Protein AF-A0A5U0QTQ6-F1 (afdb_monomer_lite)

Foldseek 3Di:
DDDDDPQDDDPDDPPDDDPDDPPPDALQNQLVVLLVVLLVLLCCCVVVVVVVCCVVCVLSSLLSNLSSLLSLLLVLLVLLVVLVFPDDVVLNPDSFLVSSLVSSVVRDDPDPLVVVLCVQLVVVSVVSNVLCRPSCLSPDQADPVRDGSHDPDDDDDSVVVSVSSVSNSVSSVSSSVVSVQSSVCVVLVCDDPQDGNVLLLVLLQQADQPVQDDPPPPSRVVSLVVSCVVRVDDPVRVVVSVVSLCVHPVSVVSD

pLDDT: mean 88.66, std 9.56, range [49.09, 98.25]

Secondary structure (DSSP, 8-state):
-PPPPTTSPPSSTT------STTS--HHHHHHHHHHHHHHHHHHHHHTT-TTTHHHHHHHHHHHHHHHHHHHHHHHHHHHHHTT----HHHHS-S-HHHHHHHHHHHS---HHHHHHHHHHHHHHHHHHHH-TTS-TTT-SB-TTS-BSSSS-----HHHHHHHHHHHHHHHHHHHHHHHHHHHHHHTT---SS--HHHHHHHHHHSPPGGG-STT-HHHHHHHHHHHHHTT--HHHHHHHHHHHHHSTTGGGT-

Structure (mmCIF, N/CA/C/O backbone):
data_AF-A0A5U0QTQ6-F1
#
_entry.id   AF-A0A5U0QTQ6-F1
#
loop_
_atom_site.group_PDB
_atom_site.id
_atom_site.type_symbol
_atom_site.label_atom_id
_atom_site.label_alt_id
_atom_site.label_comp_id
_atom_site.label_asym_id
_atom_site.label_entity_id
_atom_site.label_seq_id
_atom_site.pdbx_PDB_ins_code
_atom_site.Cartn_x
_atom_site.Cartn_y
_atom_site.Cartn_z
_atom_site.occupancy
_atom_site.B_iso_or_equiv
_atom_site.auth_seq_id
_atom_site.auth_comp_id
_atom_site.auth_asym_id
_atom_site.auth_atom_id
_atom_site.pdbx_PDB_model_num
ATOM 1 N N . MET A 1 1 ? 24.224 -30.845 -24.595 1.00 49.09 1 MET A N 1
ATOM 2 C CA . MET A 1 1 ? 24.368 -29.965 -23.419 1.00 49.09 1 MET A CA 1
ATOM 3 C C . MET A 1 1 ? 23.262 -30.346 -22.457 1.00 49.09 1 MET A C 1
ATOM 5 O O . MET A 1 1 ? 22.117 -30.352 -22.890 1.00 49.09 1 MET A O 1
ATOM 9 N N . ASN A 1 2 ? 23.586 -30.743 -21.225 1.00 60.84 2 ASN A N 1
ATOM 10 C CA . ASN A 1 2 ? 22.576 -30.816 -20.169 1.00 60.84 2 ASN A CA 1
ATOM 11 C C . ASN A 1 2 ? 22.334 -29.382 -19.705 1.00 60.84 2 ASN A C 1
ATOM 13 O O . ASN A 1 2 ? 23.272 -28.725 -19.261 1.00 60.84 2 ASN A O 1
ATOM 17 N N . PHE A 1 3 ? 21.117 -28.883 -19.885 1.00 67.31 3 PHE A N 1
ATOM 18 C CA . PHE A 1 3 ? 20.703 -27.626 -19.280 1.00 67.31 3 PHE A CA 1
ATOM 19 C C . PHE A 1 3 ? 20.305 -27.925 -17.836 1.00 67.31 3 PHE A C 1
ATOM 21 O O . PHE A 1 3 ? 19.444 -28.776 -17.610 1.00 67.31 3 PHE A O 1
ATOM 28 N N . ASN A 1 4 ? 20.927 -27.246 -16.873 1.00 79.81 4 ASN A N 1
ATOM 29 C CA . ASN A 1 4 ? 20.397 -27.220 -15.515 1.00 79.81 4 ASN A CA 1
ATOM 30 C C . ASN A 1 4 ? 19.043 -26.503 -15.563 1.00 79.81 4 ASN A C 1
ATOM 32 O O . ASN A 1 4 ? 18.913 -25.443 -16.181 1.00 79.81 4 ASN A O 1
ATOM 36 N N . SER A 1 5 ? 18.021 -27.110 -14.965 1.00 85.88 5 SER A N 1
ATOM 37 C CA . SER A 1 5 ? 16.713 -26.473 -14.839 1.00 85.88 5 SER A CA 1
ATOM 38 C C . SER A 1 5 ? 16.799 -25.353 -13.807 1.00 85.88 5 SER A C 1
ATOM 40 O O . SER A 1 5 ? 17.296 -25.578 -12.710 1.00 85.88 5 SER A O 1
ATOM 42 N N . ILE A 1 6 ? 16.235 -24.183 -14.114 1.00 86.75 6 ILE A N 1
ATOM 43 C CA . ILE A 1 6 ? 16.108 -23.073 -13.152 1.00 86.75 6 ILE A CA 1
ATOM 44 C C . ILE A 1 6 ? 15.158 -23.389 -11.978 1.00 86.75 6 ILE A C 1
ATOM 46 O O . ILE A 1 6 ? 15.085 -22.621 -11.030 1.00 86.75 6 ILE A O 1
ATOM 50 N N . PHE A 1 7 ? 14.416 -24.503 -12.049 1.00 86.38 7 PHE A N 1
ATOM 51 C CA . PHE A 1 7 ? 13.541 -25.002 -10.978 1.00 86.38 7 PHE A CA 1
ATOM 52 C C . PHE A 1 7 ? 14.175 -26.131 -10.158 1.00 86.38 7 PHE A C 1
ATOM 54 O O . PHE A 1 7 ? 13.521 -26.710 -9.292 1.00 86.38 7 PHE A O 1
ATOM 61 N N . SER A 1 8 ? 15.419 -26.501 -10.458 1.00 85.31 8 SER A N 1
ATOM 62 C CA . SER A 1 8 ? 16.163 -27.453 -9.644 1.00 85.31 8 SER A CA 1
ATOM 63 C C . SER A 1 8 ? 16.912 -26.681 -8.561 1.00 85.31 8 SER A C 1
ATOM 65 O O . SER A 1 8 ? 17.667 -25.776 -8.917 1.00 85.31 8 SER A O 1
ATOM 67 N N . PRO A 1 9 ? 16.725 -27.007 -7.268 1.00 78.88 9 PRO A N 1
ATOM 68 C CA . PRO A 1 9 ? 17.528 -26.389 -6.227 1.00 78.88 9 PRO A CA 1
ATOM 69 C C . PRO A 1 9 ? 18.991 -26.778 -6.443 1.00 78.88 9 PRO A C 1
ATOM 71 O O . PRO A 1 9 ? 19.292 -27.949 -6.684 1.00 78.88 9 PRO A O 1
ATOM 74 N N . GLU A 1 10 ? 19.892 -25.804 -6.369 1.00 78.06 10 GLU A N 1
ATOM 75 C CA . GLU A 1 10 ? 21.319 -26.098 -6.253 1.00 78.06 10 GLU A CA 1
ATOM 76 C C . GLU A 1 10 ? 21.688 -26.214 -4.772 1.00 78.06 10 GLU A C 1
ATOM 78 O O . GLU A 1 10 ? 21.103 -25.536 -3.925 1.00 78.06 10 GLU A O 1
ATOM 83 N N . ASP A 1 11 ? 22.692 -27.035 -4.456 1.00 72.00 11 ASP A N 1
ATOM 84 C CA . ASP A 1 11 ? 23.223 -27.212 -3.094 1.00 72.00 11 ASP A CA 1
ATOM 85 C C . ASP A 1 11 ? 23.911 -25.936 -2.537 1.00 72.00 11 ASP A C 1
ATOM 87 O O . ASP A 1 11 ? 24.590 -25.992 -1.513 1.00 72.00 11 ASP A O 1
ATOM 91 N N . SER A 1 12 ? 23.783 -24.783 -3.207 1.00 65.25 12 SER A N 1
ATOM 92 C CA . SER A 1 12 ? 24.497 -23.550 -2.872 1.00 65.25 12 SER A CA 1
ATOM 93 C C . SER A 1 12 ? 23.790 -22.715 -1.797 1.00 65.25 12 SER A C 1
ATOM 95 O O . SER A 1 12 ? 22.600 -22.418 -1.903 1.00 65.25 12 SER A O 1
ATOM 97 N N . ASP A 1 13 ? 24.564 -22.362 -0.760 1.00 63.25 13 ASP A N 1
ATOM 98 C CA . ASP A 1 13 ? 24.584 -21.214 0.176 1.00 63.25 13 ASP A CA 1
ATOM 99 C C . ASP A 1 13 ? 23.331 -20.325 0.400 1.00 63.25 13 ASP A C 1
ATOM 101 O O . ASP A 1 13 ? 23.452 -19.186 0.851 1.00 63.25 13 ASP A O 1
ATOM 105 N N . GLY A 1 14 ? 22.114 -20.814 0.159 1.00 74.69 14 GLY A N 1
ATOM 106 C CA . GLY A 1 14 ? 20.868 -20.080 0.410 1.00 74.69 14 GLY A CA 1
ATOM 107 C C . GLY A 1 14 ? 20.356 -19.229 -0.758 1.00 74.69 14 GLY A C 1
ATOM 108 O O . GLY A 1 14 ? 19.606 -18.285 -0.525 1.00 74.69 14 GLY A O 1
ATOM 109 N N . LEU A 1 15 ? 20.710 -19.554 -2.007 1.00 84.06 15 LEU A N 1
ATOM 110 C CA . LEU A 1 15 ? 20.246 -18.827 -3.205 1.00 84.06 15 LEU A CA 1
ATOM 111 C C . LEU A 1 15 ? 19.000 -19.441 -3.880 1.00 84.06 15 LEU A C 1
ATOM 113 O O . LEU A 1 15 ? 18.662 -19.086 -5.008 1.00 84.06 15 LEU A O 1
ATOM 117 N N . ASN A 1 16 ? 18.293 -20.345 -3.196 1.00 86.06 16 ASN A N 1
ATOM 118 C CA . ASN A 1 16 ? 17.056 -20.952 -3.692 1.00 86.06 16 ASN A CA 1
ATOM 119 C C . ASN A 1 16 ? 15.831 -20.154 -3.214 1.00 86.06 16 ASN A C 1
ATOM 121 O O . ASN A 1 16 ? 15.572 -20.078 -2.013 1.00 86.06 16 ASN A O 1
ATOM 125 N N . ALA A 1 17 ? 15.049 -19.598 -4.143 1.00 86.88 17 ALA A N 1
ATOM 126 C CA . ALA A 1 17 ? 13.780 -18.941 -3.827 1.00 86.88 17 ALA A CA 1
ATOM 127 C C . ALA A 1 17 ? 12.608 -19.940 -3.841 1.00 86.88 17 ALA A C 1
ATOM 129 O O . ALA A 1 17 ? 12.449 -20.722 -4.780 1.00 86.88 17 ALA A O 1
ATOM 130 N N . CYS A 1 18 ? 11.737 -19.877 -2.832 1.00 85.38 18 CYS A N 1
ATOM 131 C CA . CYS A 1 18 ? 10.494 -20.648 -2.800 1.00 85.38 18 CYS A CA 1
ATOM 132 C C . CYS A 1 18 ? 9.425 -19.947 -3.648 1.00 85.38 18 CYS A C 1
ATOM 134 O O . CYS A 1 18 ? 8.827 -18.966 -3.212 1.00 85.38 18 CYS A O 1
ATOM 136 N N . VAL A 1 19 ? 9.179 -20.443 -4.862 1.00 83.50 19 VAL A N 1
ATOM 137 C CA . VAL A 1 19 ? 8.253 -19.816 -5.829 1.00 83.50 19 VAL A CA 1
ATOM 138 C C . VAL A 1 19 ? 6.846 -20.432 -5.855 1.00 83.50 19 VAL A C 1
ATOM 140 O O . VAL A 1 19 ? 5.992 -19.957 -6.598 1.00 83.50 19 VAL A O 1
ATOM 143 N N . GLY A 1 20 ? 6.575 -21.477 -5.062 1.00 77.50 20 GLY A N 1
ATOM 144 C CA . GLY A 1 20 ? 5.270 -22.145 -5.028 1.00 77.50 20 GLY A CA 1
ATOM 145 C C . GLY A 1 20 ? 5.059 -23.045 -3.807 1.00 77.50 20 GLY A C 1
ATOM 146 O O . GLY A 1 20 ? 6.019 -23.460 -3.163 1.00 77.50 20 GLY A O 1
ATOM 147 N N . GLY A 1 21 ? 3.788 -23.325 -3.509 1.00 72.50 21 GLY A N 1
ATOM 148 C CA . GLY A 1 21 ? 3.301 -23.995 -2.297 1.00 72.50 21 GLY A CA 1
ATOM 149 C C . GLY A 1 21 ? 2.114 -23.225 -1.707 1.00 72.50 21 GLY A C 1
ATOM 150 O O . GLY A 1 21 ? 2.009 -22.015 -1.922 1.00 72.50 21 GLY A O 1
ATOM 151 N N . ASP A 1 22 ? 1.201 -23.910 -1.016 1.00 64.44 22 ASP A N 1
ATOM 152 C CA . ASP A 1 22 ? -0.006 -23.277 -0.468 1.00 64.44 22 ASP A CA 1
ATOM 153 C C . ASP A 1 22 ? 0.370 -22.139 0.506 1.00 64.44 22 ASP A C 1
ATOM 155 O O . ASP A 1 22 ? 1.151 -22.342 1.435 1.00 64.44 22 ASP A O 1
ATOM 159 N N . ASN A 1 23 ? -0.197 -20.944 0.289 1.00 59.47 23 ASN A N 1
ATOM 160 C CA . ASN A 1 23 ? -0.096 -19.749 1.147 1.00 59.47 23 ASN A CA 1
ATOM 161 C C . ASN A 1 23 ? 1.303 -19.132 1.362 1.00 59.47 23 ASN A C 1
ATOM 163 O O . ASN A 1 23 ? 1.500 -18.430 2.350 1.00 59.47 23 ASN A O 1
ATOM 167 N N . ILE A 1 24 ? 2.280 -19.345 0.472 1.00 61.84 24 ILE A N 1
ATOM 168 C CA . ILE A 1 24 ? 3.615 -18.732 0.656 1.00 61.84 24 ILE A CA 1
ATOM 169 C C . ILE A 1 24 ? 3.612 -17.229 0.338 1.00 61.84 24 ILE A C 1
ATOM 171 O O . ILE A 1 24 ? 4.330 -16.471 0.982 1.00 61.84 24 ILE A O 1
ATOM 175 N N . HIS A 1 25 ? 2.813 -16.792 -0.639 1.00 74.06 25 HIS A N 1
ATOM 176 C CA . HIS A 1 25 ? 2.832 -15.414 -1.128 1.00 74.06 25 HIS A CA 1
ATOM 177 C C . HIS A 1 25 ? 1.417 -14.886 -1.358 1.00 74.06 25 HIS A C 1
ATOM 179 O O . HIS A 1 25 ? 0.618 -15.538 -2.032 1.00 74.06 25 HIS A O 1
ATOM 185 N N . ASP A 1 26 ? 1.131 -13.690 -0.852 1.00 87.06 26 ASP A N 1
ATOM 186 C CA . ASP A 1 26 ? -0.115 -12.959 -1.091 1.00 87.06 26 ASP A CA 1
ATOM 187 C C . ASP A 1 26 ? 0.092 -11.771 -2.053 1.00 87.06 26 ASP A C 1
ATOM 189 O O . ASP A 1 26 ? 1.197 -11.514 -2.548 1.00 87.06 26 ASP A O 1
ATOM 193 N N . PHE A 1 27 ? -0.985 -11.032 -2.345 1.00 90.81 27 PHE A N 1
ATOM 194 C CA . PHE A 1 27 ? -0.904 -9.846 -3.201 1.00 90.81 27 PHE A CA 1
ATOM 195 C C . PHE A 1 27 ? 0.067 -8.791 -2.658 1.00 90.81 27 PHE A C 1
ATOM 197 O O . PHE A 1 27 ? 0.752 -8.149 -3.454 1.00 90.81 27 PHE A O 1
ATOM 204 N N . TYR A 1 28 ? 0.151 -8.616 -1.335 1.00 93.50 28 TYR A N 1
ATOM 205 C CA . TYR A 1 28 ? 1.041 -7.619 -0.743 1.00 93.50 28 TYR A CA 1
ATOM 206 C C . TYR A 1 28 ? 2.514 -8.000 -0.906 1.00 93.50 28 TYR A C 1
ATOM 208 O O . TYR A 1 28 ? 3.318 -7.172 -1.320 1.00 93.50 28 TYR A O 1
ATOM 216 N N . SER A 1 29 ? 2.856 -9.266 -0.671 1.00 92.38 29 SER A N 1
ATOM 217 C CA . SER A 1 29 ? 4.207 -9.809 -0.839 1.00 92.38 29 SER A CA 1
ATOM 218 C C . SER A 1 29 ? 4.681 -9.664 -2.289 1.00 92.38 29 SER A C 1
ATOM 220 O O . SER A 1 29 ? 5.814 -9.258 -2.549 1.00 92.38 29 SER A O 1
ATOM 222 N N . TYR A 1 30 ? 3.792 -9.912 -3.261 1.00 94.19 30 TYR A N 1
ATOM 223 C CA . TYR A 1 30 ? 4.087 -9.642 -4.671 1.00 94.19 30 TYR A CA 1
ATOM 224 C C . TYR A 1 30 ? 4.283 -8.143 -4.940 1.00 94.19 30 TYR A C 1
ATOM 226 O O . TYR A 1 30 ? 5.228 -7.773 -5.638 1.00 94.19 30 TYR A O 1
ATOM 234 N N . ALA A 1 31 ? 3.421 -7.279 -4.393 1.00 97.06 31 ALA A N 1
ATOM 235 C CA . ALA A 1 31 ? 3.550 -5.830 -4.540 1.00 97.06 31 ALA A CA 1
ATOM 236 C C . ALA A 1 31 ? 4.899 -5.325 -4.007 1.00 97.06 31 ALA A C 1
ATOM 238 O O . ALA A 1 31 ? 5.608 -4.603 -4.709 1.00 97.06 31 ALA A O 1
ATOM 239 N N . GLU A 1 32 ? 5.282 -5.762 -2.804 1.00 95.88 32 GLU A N 1
ATOM 240 C CA . GLU A 1 32 ? 6.564 -5.442 -2.178 1.00 95.88 32 GLU A CA 1
ATOM 241 C C . GLU A 1 32 ? 7.737 -5.898 -3.055 1.00 95.88 32 GLU A C 1
ATOM 243 O O . GLU A 1 32 ? 8.663 -5.123 -3.289 1.00 95.88 32 GLU A O 1
ATOM 248 N N . GLY A 1 33 ? 7.664 -7.098 -3.638 1.00 96.50 33 GLY A N 1
ATOM 249 C CA . GLY A 1 33 ? 8.656 -7.585 -4.598 1.00 96.50 33 GLY A CA 1
ATOM 250 C C . GLY A 1 33 ? 8.847 -6.653 -5.802 1.00 96.50 33 GLY A C 1
ATOM 251 O O . GLY A 1 33 ? 9.984 -6.331 -6.159 1.00 96.50 33 GLY A O 1
ATOM 252 N N . TYR A 1 34 ? 7.759 -6.164 -6.404 1.00 98.19 34 TYR A N 1
ATOM 253 C CA . TYR A 1 34 ? 7.835 -5.221 -7.527 1.00 98.19 34 TYR A CA 1
ATOM 254 C C . TYR A 1 34 ? 8.380 -3.849 -7.123 1.00 98.19 34 TYR A C 1
ATOM 256 O O . TYR A 1 34 ? 9.199 -3.279 -7.848 1.00 98.19 34 TYR A O 1
ATOM 264 N N . PHE A 1 35 ? 7.974 -3.319 -5.968 1.00 98.25 35 PHE A N 1
ATOM 265 C CA . PHE A 1 35 ? 8.517 -2.055 -5.475 1.00 98.25 35 PHE A CA 1
ATOM 266 C C . PHE A 1 35 ? 10.001 -2.163 -5.110 1.00 98.25 35 PHE A C 1
ATOM 268 O O . PHE A 1 35 ? 10.778 -1.267 -5.438 1.00 98.25 35 PHE A O 1
ATOM 275 N N . ASN A 1 36 ? 10.416 -3.276 -4.502 1.00 97.69 36 ASN A N 1
ATOM 276 C CA . ASN A 1 36 ? 11.818 -3.553 -4.208 1.00 97.69 36 ASN A CA 1
ATOM 277 C C . ASN A 1 36 ? 12.638 -3.651 -5.493 1.00 97.69 36 ASN A C 1
ATOM 279 O O . ASN A 1 36 ? 13.686 -3.021 -5.589 1.00 97.69 36 ASN A O 1
ATOM 283 N N . ALA A 1 37 ? 12.141 -4.356 -6.514 1.00 98.00 37 ALA A N 1
ATOM 284 C CA . ALA A 1 37 ? 12.800 -4.412 -7.816 1.00 98.00 37 ALA A CA 1
ATOM 285 C C . ALA A 1 37 ? 12.971 -3.013 -8.436 1.00 98.00 37 ALA A C 1
ATOM 287 O O . ALA A 1 37 ? 14.060 -2.677 -8.904 1.00 98.00 37 ALA A O 1
ATOM 288 N N . ALA A 1 38 ? 11.930 -2.173 -8.391 1.00 98.06 38 ALA A N 1
ATOM 289 C CA . ALA A 1 38 ? 11.995 -0.792 -8.864 1.00 98.06 38 ALA A CA 1
ATOM 290 C C . ALA A 1 38 ? 13.042 0.035 -8.095 1.00 98.06 38 ALA A C 1
ATOM 292 O O . ALA A 1 38 ? 13.869 0.708 -8.713 1.00 98.06 38 ALA A O 1
ATOM 293 N N . ASN A 1 39 ? 13.053 -0.058 -6.762 1.00 97.50 39 ASN A N 1
ATOM 294 C CA . ASN A 1 39 ? 14.021 0.641 -5.918 1.00 97.50 39 ASN A CA 1
ATOM 295 C C . ASN A 1 39 ? 15.455 0.164 -6.154 1.00 97.50 39 ASN A C 1
ATOM 297 O O . ASN A 1 39 ? 16.329 1.005 -6.328 1.00 97.50 39 ASN A O 1
ATOM 301 N N . TYR A 1 40 ? 15.699 -1.145 -6.253 1.00 97.44 40 TYR A N 1
ATOM 302 C CA . TYR A 1 40 ? 17.031 -1.689 -6.535 1.00 97.44 40 TYR A CA 1
ATOM 303 C C . TYR A 1 40 ? 17.575 -1.229 -7.889 1.00 97.44 40 TYR A C 1
ATOM 305 O O . TYR A 1 40 ? 18.763 -0.929 -8.014 1.00 97.44 40 TYR A O 1
ATOM 313 N N . LEU A 1 41 ? 16.716 -1.139 -8.909 1.00 97.19 41 LEU A N 1
ATOM 314 C CA . LEU A 1 41 ? 17.104 -0.601 -10.212 1.00 97.19 41 LEU A CA 1
ATOM 315 C C . LEU A 1 41 ? 17.413 0.900 -10.135 1.00 97.19 41 LEU A C 1
ATOM 317 O O . LEU A 1 41 ? 18.440 1.327 -10.664 1.00 97.19 41 LEU A O 1
ATOM 321 N N . CYS A 1 42 ? 16.583 1.688 -9.444 1.00 97.12 42 CYS A N 1
ATOM 322 C CA . CYS A 1 42 ? 16.862 3.103 -9.182 1.00 97.12 42 CYS A CA 1
ATOM 323 C C . CYS A 1 42 ? 18.199 3.287 -8.450 1.00 97.12 42 CYS A C 1
ATOM 325 O O . CYS A 1 42 ? 19.047 4.046 -8.918 1.00 97.12 42 CYS A O 1
ATOM 327 N N . ASP A 1 43 ? 18.409 2.560 -7.350 1.00 96.88 43 ASP A N 1
ATOM 328 C CA . ASP A 1 43 ? 19.629 2.602 -6.540 1.00 96.88 43 ASP A CA 1
ATOM 329 C C . ASP A 1 43 ? 20.860 2.319 -7.386 1.00 96.88 43 ASP A C 1
ATOM 331 O O . ASP A 1 43 ? 21.844 3.062 -7.332 1.00 96.88 43 ASP A O 1
ATOM 335 N N . LYS A 1 44 ? 20.805 1.272 -8.211 1.00 96.62 44 LYS A N 1
ATOM 336 C CA . LYS A 1 44 ? 21.916 0.903 -9.083 1.00 96.62 44 LYS A CA 1
ATOM 337 C C . LYS A 1 44 ? 22.228 2.002 -10.097 1.00 96.62 44 LYS A C 1
ATOM 339 O O . LYS A 1 44 ? 23.376 2.425 -10.206 1.00 96.62 44 LYS A O 1
ATOM 344 N N . VAL A 1 45 ? 21.212 2.512 -10.793 1.00 96.62 45 VAL A N 1
ATOM 345 C CA . VAL A 1 45 ? 21.376 3.583 -11.789 1.00 96.62 45 VAL A CA 1
ATOM 346 C C . VAL A 1 45 ? 21.959 4.852 -11.160 1.00 96.62 45 VAL A C 1
ATOM 348 O O . VAL A 1 45 ? 22.867 5.462 -11.731 1.00 96.62 45 VAL A O 1
ATOM 351 N N . ILE A 1 46 ? 21.467 5.242 -9.980 1.00 96.25 46 ILE A N 1
ATOM 352 C CA . ILE A 1 46 ? 21.894 6.452 -9.268 1.00 96.25 46 ILE A CA 1
ATOM 353 C C . ILE A 1 46 ? 23.320 6.296 -8.724 1.00 96.25 46 ILE A C 1
ATOM 355 O O . ILE A 1 46 ? 24.166 7.164 -8.959 1.00 96.25 46 ILE A O 1
ATOM 359 N N . SER A 1 47 ? 23.594 5.206 -8.002 1.00 97.06 47 SER A N 1
ATOM 360 C CA . SER A 1 47 ? 24.868 4.998 -7.299 1.00 97.06 47 SER A CA 1
ATOM 361 C C . SER A 1 47 ? 26.037 4.751 -8.253 1.00 97.06 47 SER A C 1
ATOM 363 O O . SER A 1 47 ? 27.110 5.325 -8.063 1.00 97.06 47 SER A O 1
ATOM 365 N N . GLU A 1 48 ? 25.826 3.974 -9.318 1.00 97.19 48 GLU A N 1
ATOM 366 C CA . GLU A 1 48 ? 26.850 3.677 -10.327 1.00 97.19 48 GLU A CA 1
ATOM 367 C C . GLU A 1 48 ? 26.897 4.729 -11.453 1.00 97.19 48 GLU A C 1
ATOM 369 O O . GLU A 1 48 ? 27.774 4.676 -12.315 1.00 97.19 48 GLU A O 1
ATOM 374 N N . ARG A 1 49 ? 25.989 5.720 -11.441 1.00 94.06 49 ARG A N 1
ATOM 375 C CA . ARG A 1 49 ? 25.836 6.755 -12.481 1.00 94.06 49 ARG A CA 1
ATOM 376 C C . ARG A 1 49 ? 25.723 6.164 -13.890 1.00 94.06 49 ARG A C 1
ATOM 378 O O . ARG A 1 49 ? 26.412 6.606 -14.813 1.00 94.06 49 ARG A O 1
ATOM 385 N N . LEU A 1 50 ? 24.825 5.197 -14.064 1.00 93.44 50 LEU A N 1
ATOM 386 C CA . LEU A 1 50 ? 24.589 4.500 -15.334 1.00 93.44 50 LEU A CA 1
ATOM 387 C C . LEU A 1 50 ? 23.810 5.377 -16.326 1.00 93.44 50 LEU A C 1
ATOM 389 O O . LEU A 1 50 ? 22.684 5.076 -16.713 1.00 93.44 50 LEU A O 1
ATOM 393 N N . THR A 1 51 ? 24.399 6.498 -16.744 1.00 90.75 51 THR A N 1
ATOM 394 C CA . THR A 1 51 ? 23.728 7.490 -17.599 1.00 90.75 51 THR A CA 1
ATOM 395 C C . THR A 1 51 ? 23.331 6.938 -18.968 1.00 90.75 51 THR A C 1
ATOM 397 O O . THR A 1 51 ? 22.352 7.406 -19.541 1.00 90.75 51 THR A O 1
ATOM 400 N N . GLY A 1 52 ? 24.052 5.934 -19.477 1.00 90.44 52 GLY A N 1
ATOM 401 C CA . GLY A 1 52 ? 23.721 5.244 -20.728 1.00 90.44 52 GLY A CA 1
ATOM 402 C C . GLY A 1 52 ? 22.484 4.342 -20.645 1.00 90.44 52 GLY A C 1
ATOM 403 O O . GLY A 1 52 ? 21.881 4.063 -21.676 1.00 90.44 52 GLY A O 1
ATOM 404 N N . ASP A 1 53 ? 22.081 3.940 -19.437 1.00 91.69 53 ASP A N 1
ATOM 405 C CA . ASP A 1 53 ? 20.976 3.001 -19.213 1.00 91.69 53 ASP A CA 1
ATOM 406 C C . ASP A 1 53 ? 19.674 3.702 -18.797 1.00 91.69 53 ASP A C 1
ATOM 408 O O . ASP A 1 53 ? 18.630 3.053 -18.704 1.00 91.69 53 ASP A O 1
ATOM 412 N N . LEU A 1 54 ? 19.708 5.025 -18.573 1.00 92.19 54 LEU A N 1
ATOM 413 C CA . LEU A 1 54 ? 18.571 5.805 -18.065 1.00 92.19 54 LEU A CA 1
ATOM 414 C C . LEU A 1 54 ? 17.297 5.571 -18.881 1.00 92.19 54 LEU A C 1
ATOM 416 O O . LEU A 1 54 ? 16.252 5.273 -18.303 1.00 92.19 54 LEU A O 1
ATOM 420 N N . ASP A 1 55 ? 17.405 5.650 -20.208 1.00 90.75 55 ASP A N 1
ATOM 421 C CA . ASP A 1 55 ? 16.271 5.526 -21.131 1.00 90.75 55 ASP A CA 1
ATOM 422 C C . ASP A 1 55 ? 15.865 4.063 -21.384 1.00 90.75 55 ASP A C 1
ATOM 424 O O . ASP A 1 55 ? 14.767 3.792 -21.870 1.00 90.75 55 ASP A O 1
ATOM 428 N N . ILE A 1 56 ? 16.735 3.109 -21.039 1.00 90.44 56 ILE A N 1
ATOM 429 C CA . ILE A 1 56 ? 16.508 1.671 -21.227 1.00 90.44 56 ILE A CA 1
ATOM 430 C C . ILE A 1 56 ? 15.754 1.095 -20.025 1.00 90.44 56 ILE A C 1
ATOM 432 O O . ILE A 1 56 ? 14.804 0.328 -20.184 1.00 90.44 56 ILE A O 1
ATOM 436 N N . VAL A 1 57 ? 16.171 1.464 -18.814 1.00 94.44 57 VAL A N 1
ATOM 437 C CA . VAL A 1 57 ? 15.698 0.846 -17.566 1.00 94.44 57 VAL A CA 1
ATOM 438 C C . VAL A 1 57 ? 14.456 1.548 -17.005 1.00 94.44 57 VAL A C 1
ATOM 440 O O . VAL A 1 57 ? 13.706 0.943 -16.236 1.00 94.44 57 VAL A O 1
ATOM 443 N N . ILE A 1 58 ? 14.167 2.784 -17.432 1.00 94.75 58 ILE A N 1
ATOM 444 C CA . ILE A 1 58 ? 13.060 3.569 -16.870 1.00 94.75 58 ILE A CA 1
ATOM 445 C C . ILE A 1 58 ? 11.693 2.900 -17.057 1.00 94.75 58 ILE A C 1
ATOM 447 O O . ILE A 1 58 ? 10.896 2.856 -16.125 1.00 94.75 58 ILE A O 1
ATOM 451 N N . PHE A 1 59 ? 11.422 2.320 -18.225 1.00 93.31 59 PHE A N 1
ATOM 452 C CA . PHE A 1 59 ? 10.140 1.672 -18.510 1.00 93.31 59 PHE A CA 1
ATOM 453 C C . PHE A 1 59 ? 9.905 0.406 -17.660 1.00 93.31 59 PHE A C 1
ATOM 455 O O . PHE A 1 59 ? 8.839 0.305 -17.048 1.00 93.31 59 PHE A O 1
ATOM 462 N N . PRO A 1 60 ? 10.882 -0.515 -17.510 1.00 95.62 60 PRO A N 1
ATOM 463 C CA . PRO A 1 60 ? 10.810 -1.590 -16.517 1.00 95.62 60 PRO A CA 1
ATOM 464 C C . PRO A 1 60 ? 10.551 -1.114 -15.079 1.00 95.62 60 PRO A C 1
ATOM 466 O O . PRO A 1 60 ? 9.751 -1.733 -14.373 1.00 95.62 60 PRO A O 1
ATOM 469 N N . ILE A 1 61 ? 11.184 -0.014 -14.645 1.00 97.19 61 ILE A N 1
ATOM 470 C CA . ILE A 1 61 ? 10.962 0.563 -13.308 1.00 97.19 61 ILE A CA 1
ATOM 471 C C . ILE A 1 61 ? 9.512 1.036 -13.178 1.00 97.19 61 ILE A C 1
ATOM 473 O O . ILE A 1 61 ? 8.816 0.621 -12.253 1.00 97.19 61 ILE A O 1
ATOM 477 N N . LEU A 1 62 ? 9.032 1.853 -14.119 1.00 96.06 62 LEU A N 1
ATOM 478 C CA . LEU A 1 62 ? 7.664 2.378 -14.099 1.00 96.06 62 LEU A CA 1
ATOM 479 C C . LEU A 1 62 ? 6.619 1.264 -14.141 1.00 96.06 62 LEU A C 1
ATOM 481 O O . LEU A 1 62 ? 5.648 1.310 -13.389 1.00 96.06 62 LEU A O 1
ATOM 485 N N . TYR A 1 63 ? 6.836 0.238 -14.967 1.00 96.06 63 TYR A N 1
ATOM 486 C CA . TYR A 1 63 ? 5.953 -0.923 -15.011 1.00 96.06 63 TYR A CA 1
ATOM 487 C C . TYR A 1 63 ? 5.915 -1.661 -13.668 1.00 96.06 63 TYR A C 1
ATOM 489 O O . TYR A 1 63 ? 4.837 -2.028 -13.200 1.00 96.06 63 TYR A O 1
ATOM 497 N N . SER A 1 64 ? 7.073 -1.836 -13.025 1.00 97.94 64 SER A N 1
ATOM 498 C CA . SER A 1 64 ? 7.168 -2.469 -11.706 1.00 97.94 64 SER A CA 1
ATOM 499 C C . SER A 1 64 ? 6.402 -1.666 -10.655 1.00 97.94 64 SER A C 1
ATOM 501 O O . SER A 1 64 ? 5.570 -2.227 -9.950 1.00 97.94 64 SER A O 1
ATOM 503 N N . VAL A 1 65 ? 6.581 -0.342 -10.611 1.00 97.81 65 VAL A N 1
ATOM 504 C CA . VAL A 1 65 ? 5.830 0.544 -9.703 1.00 97.81 65 VAL A CA 1
ATOM 505 C C . VAL A 1 65 ? 4.328 0.454 -9.960 1.00 97.81 65 VAL A C 1
ATOM 507 O O . VAL A 1 65 ? 3.549 0.238 -9.036 1.00 97.81 65 VAL A O 1
ATOM 510 N N . ARG A 1 66 ? 3.914 0.568 -11.224 1.00 96.88 66 ARG A N 1
ATOM 511 C CA . ARG A 1 66 ? 2.512 0.496 -11.642 1.00 96.88 66 ARG A CA 1
ATOM 512 C C . ARG A 1 66 ? 1.866 -0.820 -11.219 1.00 96.88 66 ARG A C 1
ATOM 514 O O . ARG A 1 66 ? 0.755 -0.826 -10.697 1.00 96.88 66 ARG A O 1
ATOM 521 N N . HIS A 1 67 ? 2.540 -1.943 -11.445 1.00 97.06 67 HIS A N 1
ATOM 522 C CA . HIS A 1 67 ? 1.994 -3.244 -11.079 1.00 97.06 67 HIS A CA 1
ATOM 523 C C . HIS A 1 67 ? 2.027 -3.488 -9.564 1.00 97.06 67 HIS A C 1
ATOM 525 O O . HIS A 1 67 ? 1.068 -4.035 -9.024 1.00 97.06 67 HIS A O 1
ATOM 531 N N . GLY A 1 68 ? 3.061 -3.000 -8.872 1.00 97.88 68 GLY A N 1
ATOM 532 C CA . GLY A 1 68 ? 3.112 -2.967 -7.412 1.00 97.88 68 GLY A CA 1
ATOM 533 C C . GLY A 1 68 ? 1.920 -2.219 -6.813 1.00 97.88 68 GLY A C 1
ATOM 534 O O . GLY A 1 68 ? 1.270 -2.744 -5.914 1.00 97.88 68 GLY A O 1
ATOM 535 N N . ILE A 1 69 ? 1.557 -1.052 -7.365 1.00 98.25 69 ILE A N 1
ATOM 536 C CA . ILE A 1 69 ? 0.363 -0.296 -6.948 1.00 98.25 69 ILE A CA 1
ATOM 537 C C . ILE A 1 69 ? -0.894 -1.149 -7.113 1.00 98.25 69 ILE A C 1
ATOM 539 O O . ILE A 1 69 ? -1.639 -1.312 -6.155 1.00 98.25 69 ILE A O 1
ATOM 543 N N . GLU A 1 70 ? -1.127 -1.731 -8.293 1.00 97.62 70 GLU A N 1
ATOM 544 C CA . GLU A 1 70 ? -2.315 -2.562 -8.536 1.00 97.62 70 GLU A CA 1
ATOM 545 C C . GLU A 1 70 ? -2.456 -3.690 -7.498 1.00 97.62 70 GLU A C 1
ATOM 547 O O . GLU A 1 70 ? -3.530 -3.893 -6.930 1.00 97.62 70 GLU A O 1
ATOM 552 N N . LEU A 1 71 ? -1.366 -4.414 -7.239 1.00 97.31 71 LEU A N 1
ATOM 553 C CA . LEU A 1 71 ? -1.345 -5.530 -6.297 1.00 97.31 71 LEU A CA 1
ATOM 554 C C . LEU A 1 71 ? -1.538 -5.063 -4.849 1.00 97.31 71 LEU A C 1
ATOM 556 O O . LEU A 1 71 ? -2.307 -5.678 -4.110 1.00 97.31 71 LEU A O 1
ATOM 560 N N . ALA A 1 72 ? -0.912 -3.952 -4.455 1.00 97.62 72 ALA A N 1
ATOM 561 C CA . ALA A 1 72 ? -1.097 -3.370 -3.130 1.00 97.62 72 ALA A CA 1
ATOM 562 C C . ALA A 1 72 ? -2.550 -2.933 -2.911 1.00 97.62 72 ALA A C 1
ATOM 564 O O . ALA A 1 72 ? -3.139 -3.271 -1.888 1.00 97.62 72 ALA A O 1
ATOM 565 N N . LEU A 1 73 ? -3.172 -2.265 -3.889 1.00 97.62 73 LEU A N 1
ATOM 566 C CA . LEU A 1 73 ? -4.578 -1.858 -3.803 1.00 97.62 73 LEU A CA 1
ATOM 567 C C . LEU A 1 73 ? -5.513 -3.062 -3.653 1.00 97.62 73 LEU A C 1
ATOM 569 O O . LEU A 1 73 ? -6.402 -3.046 -2.802 1.00 97.62 73 LEU A O 1
ATOM 573 N N . LYS A 1 74 ? -5.282 -4.136 -4.419 1.00 96.31 74 LYS A N 1
ATOM 574 C CA . LYS A 1 74 ? -6.027 -5.397 -4.271 1.00 96.31 74 LYS A CA 1
ATOM 575 C C . LYS A 1 74 ? -5.847 -6.018 -2.895 1.00 96.31 74 LYS A C 1
ATOM 577 O O . LYS A 1 74 ? -6.821 -6.503 -2.319 1.00 96.31 74 LYS A O 1
ATOM 582 N N . SER A 1 75 ? -4.622 -5.999 -2.374 1.00 95.31 75 SER A N 1
ATOM 583 C CA . SER A 1 75 ? -4.339 -6.471 -1.023 1.00 95.31 75 SER A CA 1
ATOM 584 C C . SER A 1 75 ? -5.099 -5.649 0.017 1.00 95.31 75 SER A C 1
ATOM 586 O O . SER A 1 75 ? -5.832 -6.213 0.819 1.00 95.31 75 SER A O 1
ATOM 588 N N . HIS A 1 76 ? -5.032 -4.317 -0.041 1.00 95.81 76 HIS A N 1
ATOM 589 C CA . HIS A 1 76 ? -5.737 -3.451 0.904 1.00 95.81 76 HIS A CA 1
ATOM 590 C C . HIS A 1 76 ? -7.255 -3.621 0.845 1.00 95.81 76 HIS A C 1
ATOM 592 O O . HIS A 1 76 ? -7.883 -3.739 1.892 1.00 95.81 76 HIS A O 1
ATOM 598 N N . LEU A 1 77 ? -7.851 -3.709 -0.346 1.00 95.50 77 LEU A N 1
ATOM 599 C CA . LEU A 1 77 ? -9.279 -4.010 -0.485 1.00 95.50 77 LEU A CA 1
ATOM 600 C C . LEU A 1 77 ? -9.634 -5.386 0.098 1.00 95.50 77 LEU A C 1
ATOM 602 O O . LEU A 1 77 ? -10.661 -5.520 0.760 1.00 95.50 77 LEU A O 1
ATOM 606 N N . SER A 1 78 ? -8.781 -6.395 -0.106 1.00 92.69 78 SER A N 1
ATOM 607 C CA . SER A 1 78 ? -8.965 -7.728 0.486 1.00 92.69 78 SER A CA 1
ATOM 608 C C . SER A 1 78 ? -8.886 -7.672 2.011 1.00 92.69 78 SER A C 1
ATOM 610 O O . SER A 1 78 ? -9.769 -8.191 2.682 1.00 92.69 78 SER A O 1
ATOM 612 N N . ASN A 1 79 ? -7.904 -6.957 2.561 1.00 91.31 79 ASN A N 1
ATOM 613 C CA . ASN A 1 79 ? -7.764 -6.779 4.001 1.00 91.31 79 ASN A CA 1
ATOM 614 C C . ASN A 1 79 ? -8.977 -6.058 4.584 1.00 91.31 79 ASN A C 1
ATOM 616 O O . ASN A 1 79 ? -9.568 -6.556 5.533 1.00 91.31 79 ASN A O 1
ATOM 620 N N . LEU A 1 80 ? -9.422 -4.950 3.982 1.00 91.25 80 LEU A N 1
ATOM 621 C CA . LEU A 1 80 ? -10.641 -4.246 4.397 1.00 91.25 80 LEU A CA 1
ATOM 622 C C . LEU A 1 80 ? -11.885 -5.146 4.335 1.00 91.25 80 LEU A C 1
ATOM 624 O O . LEU A 1 80 ? -12.745 -5.072 5.213 1.00 91.25 80 LEU A O 1
ATOM 628 N N . ARG A 1 81 ? -11.985 -6.026 3.335 1.00 90.75 81 ARG A N 1
ATOM 629 C CA . ARG A 1 81 ? -13.057 -7.025 3.259 1.00 90.75 81 ARG A CA 1
ATOM 630 C C . ARG A 1 81 ? -13.008 -7.983 4.444 1.00 90.75 81 ARG A C 1
ATOM 632 O O . ARG A 1 81 ? -14.035 -8.233 5.071 1.00 90.75 81 ARG A O 1
ATOM 639 N N . ASP A 1 82 ? -11.818 -8.466 4.778 1.00 85.25 82 ASP A N 1
ATOM 640 C CA . ASP A 1 82 ? -11.588 -9.354 5.918 1.00 85.25 82 ASP A CA 1
ATOM 641 C C . ASP A 1 82 ? -11.824 -8.628 7.260 1.00 85.25 82 ASP A C 1
ATOM 643 O O . ASP A 1 82 ? -12.166 -9.261 8.260 1.00 85.25 82 ASP A O 1
ATOM 647 N N . CYS A 1 83 ? -11.769 -7.287 7.266 1.00 81.88 83 CYS A N 1
ATOM 648 C CA . CYS A 1 83 ? -12.227 -6.435 8.371 1.00 81.88 83 CYS A CA 1
ATOM 649 C C . CYS A 1 83 ? -13.760 -6.376 8.517 1.00 81.88 83 CYS A C 1
ATOM 651 O O . CYS A 1 83 ? -14.263 -5.704 9.417 1.00 81.88 83 CYS A O 1
ATOM 653 N N . GLY A 1 84 ? -14.523 -7.007 7.621 1.00 82.56 84 GLY A N 1
ATOM 654 C CA . GLY A 1 84 ? -15.984 -6.931 7.583 1.00 82.56 84 GLY A CA 1
ATOM 655 C C . GLY A 1 84 ? -16.537 -5.732 6.807 1.00 82.56 84 GLY A C 1
ATOM 656 O O . GLY A 1 84 ? -17.746 -5.491 6.847 1.00 82.56 84 GLY A O 1
ATOM 657 N N . ILE A 1 85 ? -15.698 -4.979 6.084 1.00 87.06 85 ILE A N 1
ATOM 658 C CA . ILE A 1 85 ? -16.184 -3.943 5.165 1.00 87.06 85 ILE A CA 1
ATOM 659 C C . ILE A 1 85 ? -16.791 -4.619 3.934 1.00 87.06 85 ILE A C 1
ATOM 661 O O . ILE A 1 85 ? -16.245 -5.570 3.381 1.00 87.06 85 ILE A O 1
ATOM 665 N N . ASN A 1 86 ? -17.941 -4.116 3.481 1.00 90.00 86 ASN A N 1
ATOM 666 C CA . ASN A 1 86 ? -18.638 -4.670 2.325 1.00 90.00 86 ASN A CA 1
ATOM 667 C C . ASN A 1 86 ? -17.911 -4.341 1.005 1.00 90.00 86 ASN A C 1
ATOM 669 O O . ASN A 1 86 ? -18.180 -3.314 0.365 1.00 90.00 86 ASN A O 1
ATOM 673 N N . ILE A 1 87 ? -17.002 -5.240 0.631 1.00 91.88 87 ILE A N 1
ATOM 674 C CA . ILE A 1 87 ? -16.205 -5.254 -0.597 1.00 91.88 87 ILE A CA 1
ATOM 675 C C . ILE A 1 87 ? -16.444 -6.601 -1.284 1.00 91.88 87 ILE A C 1
ATOM 677 O O . ILE A 1 87 ? -16.349 -7.664 -0.669 1.00 91.88 87 ILE A O 1
ATOM 681 N N . THR A 1 88 ? -16.780 -6.559 -2.565 1.00 91.44 88 THR A N 1
ATOM 682 C CA . THR A 1 88 ? -17.096 -7.728 -3.389 1.00 91.44 88 THR A CA 1
ATOM 683 C C . THR A 1 88 ? -15.877 -8.198 -4.177 1.00 91.44 88 THR A C 1
ATOM 685 O O . THR A 1 88 ? -14.914 -7.458 -4.357 1.00 91.44 88 THR A O 1
ATOM 688 N N . ASP A 1 89 ? -15.915 -9.418 -4.721 1.00 87.94 89 ASP A N 1
ATOM 689 C CA . ASP A 1 89 ? -14.845 -9.879 -5.618 1.00 87.94 89 ASP A CA 1
ATOM 690 C C . ASP A 1 89 ? -14.697 -8.986 -6.853 1.00 87.94 89 ASP A C 1
ATOM 692 O O . ASP A 1 89 ? -13.582 -8.817 -7.334 1.00 87.94 89 ASP A O 1
ATOM 696 N N . GLY A 1 90 ? -15.791 -8.383 -7.337 1.00 87.44 90 GLY A N 1
ATOM 697 C CA . GLY A 1 90 ? -15.778 -7.445 -8.462 1.00 87.44 90 GLY A CA 1
ATOM 698 C C . GLY A 1 90 ? -15.057 -6.131 -8.158 1.00 87.44 90 GLY A C 1
ATOM 699 O O . GLY A 1 90 ? -14.462 -5.557 -9.060 1.00 87.44 90 GLY A O 1
ATOM 700 N N . ASP A 1 91 ? -15.044 -5.698 -6.894 1.00 88.19 91 ASP A N 1
ATOM 701 C CA . ASP A 1 91 ? -14.293 -4.513 -6.458 1.00 88.19 91 ASP A CA 1
ATOM 702 C C . ASP A 1 91 ? -12.773 -4.750 -6.497 1.00 88.19 91 ASP A C 1
ATOM 704 O O . ASP A 1 91 ? -11.994 -3.810 -6.623 1.00 88.19 91 ASP A O 1
ATOM 708 N N . ILE A 1 92 ? -12.349 -6.015 -6.404 1.00 88.25 92 ILE A N 1
ATOM 709 C CA . ILE A 1 92 ? -10.940 -6.440 -6.378 1.00 88.25 92 ILE A CA 1
ATOM 710 C C . ILE A 1 92 ? -10.505 -6.971 -7.757 1.00 88.25 92 ILE A C 1
ATOM 712 O O . ILE A 1 92 ? -9.336 -6.870 -8.144 1.00 88.25 92 ILE A O 1
ATOM 716 N N . HIS A 1 93 ? -11.435 -7.545 -8.527 1.00 79.12 93 HIS A N 1
ATOM 717 C CA . HIS A 1 93 ? -11.198 -8.084 -9.863 1.00 79.12 93 HIS A CA 1
ATOM 718 C C . HIS A 1 93 ? -11.112 -6.966 -10.903 1.00 79.12 93 HIS A C 1
ATOM 720 O O . HIS A 1 93 ? -12.103 -6.505 -11.459 1.00 79.12 93 HIS A O 1
ATOM 726 N N . GLY A 1 94 ? -9.885 -6.582 -11.233 1.00 81.69 94 GLY A N 1
ATOM 727 C CA . GLY A 1 94 ? -9.590 -5.646 -12.309 1.00 81.69 94 GLY A CA 1
ATOM 728 C C . GLY A 1 94 ? -8.101 -5.351 -12.384 1.00 81.69 94 GLY A C 1
ATOM 729 O O . GLY A 1 94 ? -7.342 -5.757 -11.510 1.00 81.69 94 GLY A O 1
ATOM 730 N N . HIS A 1 95 ? -7.670 -4.664 -13.434 1.00 84.44 95 HIS A N 1
ATOM 731 C CA . HIS A 1 95 ? -6.292 -4.168 -13.550 1.00 84.44 95 HIS A CA 1
ATOM 732 C C . HIS A 1 95 ? -6.232 -2.640 -13.580 1.00 84.44 95 HIS A C 1
ATOM 734 O O . HIS A 1 95 ? -5.147 -2.075 -13.657 1.00 84.44 95 HIS A O 1
ATOM 740 N N . ASP A 1 96 ? -7.384 -1.975 -13.551 1.00 92.94 96 ASP A N 1
ATOM 741 C CA . ASP A 1 96 ? -7.490 -0.528 -13.651 1.00 92.94 96 ASP A CA 1
ATOM 742 C C . ASP A 1 96 ? -7.217 0.116 -12.284 1.00 92.94 96 ASP A C 1
ATOM 744 O O . ASP A 1 96 ? -7.959 -0.093 -11.322 1.00 92.94 96 ASP A O 1
ATOM 748 N N . ILE A 1 97 ? -6.113 0.861 -12.190 1.00 96.25 97 ILE A N 1
ATOM 749 C CA . ILE A 1 97 ? -5.667 1.466 -10.928 1.00 96.25 97 ILE A CA 1
ATOM 750 C C . ILE A 1 97 ? -6.643 2.545 -10.467 1.00 96.25 97 ILE A C 1
ATOM 752 O O . ILE A 1 97 ? -6.884 2.646 -9.270 1.00 96.25 97 ILE A O 1
ATOM 756 N N . ASP A 1 98 ? -7.224 3.322 -11.382 1.00 94.56 98 ASP A N 1
ATOM 757 C CA . ASP A 1 98 ? -8.128 4.422 -11.029 1.00 94.56 98 ASP A CA 1
ATOM 758 C C . ASP A 1 98 ? -9.417 3.901 -10.372 1.00 94.56 98 ASP A C 1
ATOM 760 O O . ASP A 1 98 ? -9.867 4.412 -9.344 1.00 94.56 98 ASP A O 1
ATOM 764 N N . THR A 1 99 ? -9.951 2.800 -10.904 1.00 94.94 99 THR A N 1
ATOM 765 C CA . THR A 1 99 ? -11.104 2.079 -10.358 1.00 94.94 99 THR A CA 1
ATOM 766 C C . THR A 1 99 ? -10.786 1.490 -8.986 1.00 94.94 99 THR A C 1
ATOM 768 O O . THR A 1 99 ? -11.531 1.721 -8.031 1.00 94.94 99 THR A O 1
ATOM 771 N N . LEU A 1 100 ? -9.662 0.771 -8.860 1.00 96.81 100 LEU A N 1
ATOM 772 C CA . LEU A 1 100 ? -9.227 0.182 -7.588 1.00 96.81 100 LEU A CA 1
ATOM 773 C C . LEU A 1 100 ? -8.988 1.261 -6.525 1.00 96.81 100 LEU A C 1
ATOM 775 O O . LEU A 1 100 ? -9.411 1.113 -5.380 1.00 96.81 100 LEU A O 1
ATOM 779 N N . TRP A 1 101 ? -8.341 2.364 -6.902 1.00 97.69 101 TRP A N 1
ATOM 780 C CA . TRP A 1 101 ? -8.022 3.467 -6.004 1.00 97.69 101 TRP A CA 1
ATOM 781 C C . TRP A 1 101 ? -9.272 4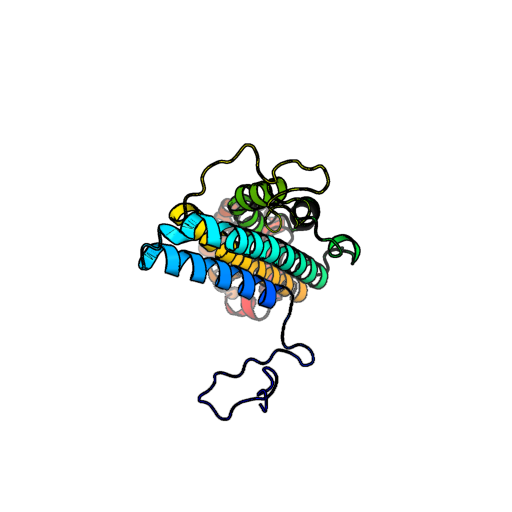.222 -5.557 1.00 97.69 101 TRP A C 1
ATOM 783 O O . TRP A 1 101 ? -9.433 4.506 -4.371 1.00 97.69 101 TRP A O 1
ATOM 793 N N . SER A 1 102 ? -10.194 4.498 -6.480 1.00 96.19 102 SER A N 1
ATOM 794 C CA . SER A 1 102 ? -11.479 5.127 -6.162 1.00 96.19 102 SER A CA 1
ATOM 795 C C . SER A 1 102 ? -12.306 4.265 -5.212 1.00 96.19 102 SER A C 1
ATOM 797 O O . SER A 1 102 ? -12.822 4.778 -4.218 1.00 96.19 102 SER A O 1
ATOM 799 N N . CYS A 1 103 ? -12.363 2.953 -5.464 1.00 96.25 103 CYS A N 1
ATOM 800 C CA . CYS A 1 103 ? -13.027 2.008 -4.574 1.00 96.25 103 CYS A CA 1
ATOM 801 C C . CYS A 1 103 ? -12.364 1.989 -3.191 1.00 96.25 103 CYS A C 1
ATOM 803 O O . CYS A 1 103 ? -13.052 2.118 -2.180 1.00 96.25 103 CYS A O 1
ATOM 805 N N . LEU A 1 104 ? -11.029 1.924 -3.124 1.00 96.62 104 LEU A N 1
ATOM 806 C CA . LEU A 1 104 ? -10.316 1.948 -1.848 1.00 96.62 104 LEU A CA 1
ATOM 807 C C . LEU A 1 104 ? -10.646 3.222 -1.062 1.00 96.62 104 LEU A C 1
ATOM 809 O O . LEU A 1 104 ? -11.049 3.128 0.096 1.00 96.62 104 LEU A O 1
ATOM 813 N N . LYS A 1 105 ? -10.574 4.403 -1.686 1.00 96.81 105 LYS A N 1
ATOM 814 C CA . LYS A 1 105 ? -10.927 5.679 -1.039 1.00 96.81 105 LYS A CA 1
ATOM 815 C C . LYS A 1 105 ? -12.369 5.714 -0.531 1.00 96.81 105 LYS A C 1
ATOM 817 O O . LYS A 1 105 ? -12.624 6.269 0.535 1.00 96.81 105 LYS A O 1
ATOM 822 N N . GLU A 1 106 ? -13.308 5.141 -1.278 1.00 95.31 106 GLU A N 1
ATOM 823 C CA . GLU A 1 106 ? -14.719 5.079 -0.886 1.00 95.31 106 GLU A CA 1
ATOM 824 C C . GLU A 1 106 ? -14.946 4.145 0.311 1.00 95.31 106 GLU A C 1
ATOM 826 O O . GLU A 1 106 ? -15.681 4.489 1.238 1.00 95.31 106 GLU A O 1
ATOM 831 N N . LYS A 1 107 ? -14.332 2.958 0.280 1.00 93.50 107 LYS A N 1
ATOM 832 C CA . LYS A 1 107 ? -14.574 1.875 1.243 1.00 93.50 107 LYS A CA 1
ATOM 833 C C . LYS A 1 107 ? -13.771 2.022 2.529 1.00 93.50 107 LYS A C 1
ATOM 835 O O . LYS A 1 107 ? -14.167 1.468 3.552 1.00 93.50 107 LYS A O 1
ATOM 840 N N . THR A 1 108 ? -12.663 2.755 2.488 1.00 93.69 108 THR A N 1
ATOM 841 C CA . THR A 1 108 ? -11.804 2.958 3.655 1.00 93.69 108 THR A CA 1
ATOM 842 C C . THR A 1 108 ? -12.543 3.740 4.747 1.00 93.69 108 THR A C 1
ATOM 844 O O . THR A 1 108 ? -13.177 4.761 4.457 1.00 93.69 108 THR A O 1
ATOM 847 N N . PRO A 1 109 ? -12.465 3.314 6.022 1.00 89.12 109 PRO A N 1
ATOM 848 C CA . PRO A 1 109 ? -13.042 4.062 7.131 1.00 89.12 109 PRO A CA 1
ATOM 849 C C . PRO A 1 109 ? -12.516 5.501 7.193 1.00 89.12 109 PRO A C 1
ATOM 851 O O . PRO A 1 109 ? -11.329 5.761 7.013 1.00 89.12 109 PRO A O 1
ATOM 854 N N . ARG A 1 110 ? -13.389 6.455 7.537 1.00 87.19 110 ARG A N 1
ATOM 855 C CA . ARG A 1 110 ? -13.021 7.873 7.711 1.00 87.19 110 ARG A CA 1
ATOM 856 C C . ARG A 1 110 ? -12.332 8.136 9.056 1.00 87.19 110 ARG A C 1
ATOM 858 O O . ARG A 1 110 ? -12.819 8.934 9.852 1.00 87.19 110 ARG A O 1
ATOM 865 N N . ALA A 1 111 ? -11.234 7.437 9.323 1.00 86.12 111 ALA A N 1
ATOM 866 C CA . ALA A 1 111 ? -10.359 7.713 10.460 1.00 86.12 111 ALA A CA 1
ATOM 867 C C . ALA A 1 111 ? -9.222 8.666 10.038 1.00 86.12 111 ALA A C 1
ATOM 869 O O . ALA A 1 111 ? -8.765 8.561 8.897 1.00 86.12 111 ALA A O 1
ATOM 870 N N . PRO A 1 112 ? -8.736 9.560 10.927 1.00 87.62 112 PRO A N 1
ATOM 871 C CA . PRO A 1 112 ? -7.673 10.516 10.599 1.00 87.62 112 PRO A CA 1
ATOM 872 C C . PRO A 1 112 ? -6.440 9.872 9.957 1.00 87.62 112 PRO A C 1
ATOM 874 O O . PRO A 1 112 ? -5.997 10.336 8.913 1.00 87.62 112 PRO A O 1
ATOM 877 N N . ILE A 1 113 ? -5.977 8.739 10.498 1.00 90.69 113 ILE A N 1
ATOM 878 C CA . ILE A 1 113 ? -4.819 8.003 9.970 1.00 90.69 113 ILE A CA 1
ATOM 879 C C . ILE A 1 113 ? -4.997 7.595 8.500 1.00 90.69 113 ILE A C 1
ATOM 881 O O . ILE A 1 113 ? -4.108 7.815 7.683 1.00 90.69 113 ILE A O 1
ATOM 885 N N . PHE A 1 114 ? -6.166 7.069 8.121 1.00 94.00 114 PHE A N 1
ATOM 886 C CA . PHE A 1 114 ? -6.434 6.690 6.734 1.00 94.00 114 PHE A CA 1
ATOM 887 C C . PHE A 1 114 ? -6.539 7.905 5.816 1.00 94.00 114 PHE A C 1
ATOM 889 O O . PHE A 1 114 ? -6.076 7.851 4.682 1.00 94.00 114 PHE A O 1
ATOM 896 N N . ILE A 1 115 ? -7.134 9.001 6.296 1.00 94.06 115 ILE A N 1
ATOM 897 C CA . ILE A 1 115 ? -7.254 10.246 5.528 1.00 94.06 115 ILE A CA 1
ATOM 898 C C . ILE A 1 115 ? -5.865 10.823 5.237 1.00 94.06 115 ILE A C 1
ATOM 900 O O . ILE A 1 115 ? -5.601 11.213 4.100 1.00 94.06 115 ILE A O 1
ATOM 904 N N . GLU A 1 116 ? -4.982 10.852 6.235 1.00 95.69 116 GLU A N 1
ATOM 905 C CA . GLU A 1 116 ? -3.601 11.322 6.094 1.00 95.69 116 GLU A CA 1
ATOM 906 C C . GLU A 1 116 ? -2.809 10.459 5.108 1.00 95.69 116 GLU A C 1
ATOM 908 O O . GLU A 1 116 ? -2.224 10.997 4.167 1.00 95.69 116 GLU A O 1
ATOM 913 N N . ILE A 1 117 ? -2.860 9.132 5.269 1.00 97.62 117 ILE A N 1
ATOM 914 C CA . ILE A 1 117 ? -2.178 8.187 4.375 1.00 97.62 117 ILE A CA 1
ATOM 915 C C . ILE A 1 117 ? -2.695 8.323 2.940 1.00 97.62 117 ILE A C 1
ATOM 917 O O . ILE A 1 117 ? -1.908 8.471 2.014 1.00 97.62 117 ILE A O 1
ATOM 921 N N . ILE A 1 118 ? -4.015 8.305 2.726 1.00 97.50 118 ILE A N 1
ATOM 922 C CA . ILE A 1 118 ? -4.595 8.432 1.381 1.00 97.50 118 ILE A CA 1
ATOM 923 C C . ILE A 1 118 ? -4.159 9.751 0.742 1.00 97.50 118 ILE A C 1
ATOM 925 O O . ILE A 1 118 ? -3.749 9.761 -0.416 1.00 97.50 118 ILE A O 1
ATOM 929 N N . SER A 1 119 ? -4.205 10.853 1.493 1.00 96.94 119 SER A N 1
ATOM 930 C CA . SER A 1 119 ? -3.856 12.178 0.976 1.00 96.94 119 SER A CA 1
ATOM 931 C C . SER A 1 119 ? -2.382 12.294 0.580 1.00 96.94 119 SER A C 1
ATOM 933 O O . SER A 1 119 ? -2.075 13.026 -0.360 1.00 96.94 119 SER A O 1
ATOM 935 N N . SER A 1 120 ? -1.471 11.590 1.262 1.00 97.31 120 SER A N 1
ATOM 936 C CA . SER A 1 120 ? -0.031 11.663 0.977 1.00 97.31 120 SER A CA 1
ATOM 937 C C . SER A 1 120 ? 0.361 10.959 -0.327 1.00 97.31 120 SER A C 1
ATOM 939 O O . SER A 1 120 ? 1.272 11.420 -1.015 1.00 97.31 120 SER A O 1
ATOM 941 N N . ILE A 1 121 ? -0.354 9.895 -0.715 1.00 97.50 121 ILE A N 1
ATOM 942 C CA . ILE A 1 121 ? -0.052 9.097 -1.920 1.00 97.50 121 ILE A CA 1
ATOM 943 C C . ILE A 1 121 ? -1.024 9.299 -3.090 1.00 97.50 121 ILE A C 1
ATOM 945 O O . ILE A 1 121 ? -0.731 8.839 -4.197 1.00 97.50 121 ILE A O 1
ATOM 949 N N . ASP A 1 122 ? -2.146 10.003 -2.891 1.00 97.62 122 ASP A N 1
ATOM 950 C CA . ASP A 1 122 ? -3.198 10.193 -3.908 1.00 97.62 122 ASP A CA 1
ATOM 951 C C . ASP A 1 122 ? -2.652 10.755 -5.223 1.00 97.62 122 ASP A C 1
ATOM 953 O O . ASP A 1 122 ? -2.963 10.230 -6.293 1.00 97.62 122 ASP A O 1
ATOM 957 N N . HIS A 1 123 ? -1.787 11.771 -5.149 1.00 95.25 123 HIS A N 1
ATOM 958 C CA . HIS A 1 123 ? -1.188 12.381 -6.336 1.00 95.25 123 HIS A CA 1
ATOM 959 C C . HIS A 1 123 ? -0.400 11.360 -7.164 1.00 95.25 123 HIS A C 1
ATOM 961 O O . HIS A 1 123 ? -0.589 11.271 -8.375 1.00 95.25 123 HIS A O 1
ATOM 967 N N . LEU A 1 124 ? 0.478 10.583 -6.523 1.00 95.69 124 LEU A N 1
ATOM 968 C CA . LEU A 1 124 ? 1.353 9.642 -7.220 1.00 95.69 124 LEU A CA 1
ATOM 969 C C . LEU A 1 124 ? 0.561 8.489 -7.842 1.00 95.69 124 LEU A C 1
ATOM 971 O O . LEU A 1 124 ? 0.792 8.145 -9.000 1.00 95.69 124 LEU A O 1
ATOM 975 N N . ILE A 1 125 ? -0.383 7.907 -7.098 1.00 97.56 125 ILE A N 1
ATOM 976 C CA . ILE A 1 125 ? -1.225 6.819 -7.613 1.00 97.56 125 ILE A CA 1
ATOM 977 C C . ILE A 1 125 ? -2.053 7.313 -8.801 1.00 97.56 125 ILE A C 1
ATOM 979 O O . ILE A 1 125 ? -2.075 6.656 -9.841 1.00 97.56 125 ILE A O 1
ATOM 983 N N . THR A 1 126 ? -2.670 8.491 -8.679 1.00 95.69 126 THR A N 1
ATOM 984 C CA . THR A 1 126 ? -3.466 9.101 -9.754 1.00 95.69 126 THR A CA 1
ATOM 985 C C . THR A 1 126 ? -2.610 9.389 -10.986 1.00 95.69 126 THR A C 1
ATOM 987 O O . THR A 1 126 ? -3.015 9.108 -12.112 1.00 95.69 126 THR A O 1
ATOM 990 N N . GLU A 1 127 ? -1.401 9.911 -10.795 1.00 92.94 127 GLU A N 1
ATOM 991 C CA . GLU A 1 127 ? -0.470 10.198 -11.882 1.00 92.94 127 GLU A CA 1
ATOM 992 C C . GLU A 1 127 ? -0.041 8.928 -12.630 1.00 92.94 127 GLU A C 1
ATOM 994 O O . GLU A 1 127 ? -0.076 8.899 -13.861 1.00 92.94 127 GLU A O 1
ATOM 999 N N . ILE A 1 128 ? 0.305 7.857 -11.910 1.00 93.81 128 ILE A N 1
ATOM 1000 C CA . ILE A 1 128 ? 0.648 6.568 -12.523 1.00 93.81 128 ILE A CA 1
ATOM 1001 C C . ILE A 1 128 ? -0.565 5.951 -13.232 1.00 93.81 128 ILE A C 1
ATOM 1003 O O . ILE A 1 128 ? -0.417 5.441 -14.343 1.00 93.81 128 ILE A O 1
ATOM 1007 N N . ALA A 1 129 ? -1.761 6.036 -12.642 1.00 93.62 129 ALA A N 1
ATOM 1008 C CA . ALA A 1 129 ? -2.996 5.545 -13.254 1.00 93.62 129 ALA A CA 1
ATOM 1009 C C . ALA A 1 129 ? -3.315 6.263 -14.575 1.00 93.62 129 ALA A C 1
ATOM 1011 O O . ALA A 1 129 ? -3.710 5.624 -15.547 1.00 93.62 129 ALA A O 1
ATOM 1012 N N . GLN A 1 130 ? -3.090 7.578 -14.636 1.00 91.06 130 GLN A N 1
ATOM 1013 C CA . GLN A 1 130 ? -3.269 8.369 -15.856 1.00 91.06 130 GLN A CA 1
ATOM 1014 C C . GLN A 1 130 ? -2.214 8.059 -16.922 1.00 91.06 130 GLN A C 1
ATOM 1016 O O . GLN A 1 130 ? -2.519 8.101 -18.114 1.00 91.06 130 GLN A O 1
ATOM 1021 N N . LEU A 1 131 ? -0.976 7.774 -16.509 1.00 89.62 131 LEU A N 1
ATOM 1022 C CA . LEU A 1 131 ? 0.116 7.468 -17.432 1.00 89.62 131 LEU A CA 1
ATOM 1023 C C . LEU A 1 131 ? 0.021 6.067 -18.031 1.00 89.62 131 LEU A C 1
ATOM 1025 O O . LEU A 1 131 ? 0.387 5.897 -19.190 1.00 89.62 131 LEU A O 1
ATOM 1029 N N . ASP A 1 132 ? -0.468 5.086 -17.270 1.00 89.94 132 ASP A N 1
ATOM 1030 C CA . ASP A 1 132 ? -0.647 3.710 -17.741 1.00 89.94 132 ASP A CA 1
ATOM 1031 C C . ASP A 1 132 ? -1.985 3.084 -17.302 1.00 89.94 132 ASP A C 1
ATOM 1033 O O . ASP A 1 132 ? -2.013 2.130 -16.506 1.00 89.94 132 ASP A O 1
ATOM 1037 N N . PRO A 1 133 ? -3.113 3.568 -17.858 1.00 87.00 133 PRO A N 1
ATOM 1038 C CA . PRO A 1 133 ? -4.439 3.062 -17.511 1.00 87.00 133 PRO A CA 1
ATOM 1039 C C . PRO A 1 133 ? -4.639 1.599 -17.933 1.00 87.00 133 PRO A C 1
ATOM 1041 O O . PRO A 1 133 ? -5.387 0.857 -17.305 1.00 87.00 133 PRO A O 1
ATOM 1044 N N . THR A 1 134 ? -3.947 1.139 -18.982 1.00 86.31 134 THR A N 1
ATOM 1045 C CA . THR A 1 134 ? -4.189 -0.180 -19.600 1.00 86.31 134 THR A CA 1
ATOM 1046 C C . THR A 1 134 ? -3.159 -1.253 -19.231 1.00 86.31 134 THR A C 1
ATOM 1048 O O . THR A 1 134 ? -3.217 -2.376 -19.750 1.00 86.31 134 THR A O 1
ATOM 1051 N N . ALA A 1 135 ? -2.200 -0.928 -18.360 1.00 87.44 135 ALA A N 1
ATOM 1052 C CA . ALA A 1 135 ? -1.009 -1.737 -18.096 1.00 87.44 135 ALA A CA 1
ATOM 1053 C C . ALA A 1 135 ? -0.130 -1.969 -19.336 1.00 87.44 135 ALA A C 1
ATOM 1055 O O . ALA A 1 135 ? 0.665 -2.908 -19.350 1.00 87.44 135 ALA A O 1
ATOM 1056 N N . GLN A 1 136 ? -0.328 -1.242 -20.432 1.00 88.44 136 GLN A N 1
ATOM 1057 C CA . GLN A 1 136 ? 0.436 -1.420 -21.671 1.00 88.44 136 GLN A CA 1
ATOM 1058 C C . GLN A 1 136 ? 1.466 -0.317 -21.854 1.00 88.44 136 GLN A C 1
ATOM 1060 O O . GLN A 1 136 ? 2.440 -0.518 -22.584 1.00 88.44 136 GLN A O 1
ATOM 1065 N N . GLU A 1 137 ? 1.259 0.830 -21.209 1.00 88.44 137 GLU A N 1
ATOM 1066 C CA . GLU A 1 137 ? 1.917 2.056 -21.612 1.00 88.44 137 GLU A CA 1
ATOM 1067 C C . GLU A 1 137 ? 3.413 2.049 -21.269 1.00 88.44 137 GLU A C 1
ATOM 1069 O O . GLU A 1 137 ? 4.253 2.566 -22.002 1.00 88.44 137 GLU A O 1
ATOM 1074 N N . PHE A 1 138 ? 3.784 1.360 -20.191 1.00 90.38 138 PHE A N 1
ATOM 1075 C CA . PHE A 1 138 ? 5.189 1.166 -19.838 1.00 90.38 138 PHE A CA 1
ATOM 1076 C C . PHE A 1 138 ? 5.821 -0.080 -20.471 1.00 90.38 138 PHE A C 1
ATOM 1078 O O . PHE A 1 138 ? 7.016 -0.305 -20.308 1.00 90.38 138 PHE A O 1
ATOM 1085 N N . ARG A 1 139 ? 5.052 -0.909 -21.188 1.00 88.81 139 ARG A N 1
ATOM 1086 C CA . ARG A 1 139 ? 5.554 -2.161 -21.786 1.00 88.81 139 ARG A CA 1
ATOM 1087 C C . ARG A 1 139 ? 5.879 -2.046 -23.264 1.00 88.81 139 ARG A C 1
ATOM 1089 O O . ARG A 1 139 ? 6.801 -2.711 -23.731 1.00 88.81 139 ARG A O 1
ATOM 1096 N N . TYR A 1 140 ? 5.112 -1.251 -24.002 1.00 87.19 140 TYR A N 1
ATOM 1097 C CA . TYR A 1 140 ? 5.220 -1.184 -25.454 1.00 87.19 140 TYR A CA 1
ATOM 1098 C C . TYR A 1 140 ? 5.505 0.248 -25.908 1.00 87.19 140 TYR A C 1
ATOM 1100 O O . TYR A 1 140 ? 4.777 1.158 -25.528 1.00 87.19 140 TYR A O 1
ATOM 1108 N N . PRO A 1 141 ? 6.519 0.477 -26.761 1.00 82.69 141 PRO A N 1
ATOM 1109 C CA . PRO A 1 141 ? 6.879 1.822 -27.220 1.00 82.69 141 PRO A CA 1
ATOM 1110 C C . PRO A 1 141 ? 5.867 2.435 -28.204 1.00 82.69 141 PRO A C 1
ATOM 1112 O O . PRO A 1 141 ? 5.956 3.620 -28.524 1.00 82.69 141 PRO A O 1
ATOM 1115 N N . VAL A 1 142 ? 4.936 1.627 -28.722 1.00 81.69 142 VAL A N 1
ATOM 1116 C CA . VAL A 1 142 ? 3.892 2.047 -29.658 1.00 81.69 142 VAL A CA 1
ATOM 1117 C C . VAL A 1 142 ? 2.596 1.316 -29.313 1.00 81.69 142 VAL A C 1
ATOM 1119 O O . VAL A 1 142 ? 2.598 0.104 -29.080 1.00 81.69 142 VAL A O 1
ATOM 1122 N N . ARG A 1 143 ? 1.484 2.053 -29.295 1.00 78.31 143 ARG A N 1
ATOM 1123 C CA . ARG A 1 143 ? 0.135 1.511 -29.103 1.00 78.31 143 ARG A CA 1
ATOM 1124 C C . ARG A 1 143 ? -0.377 0.811 -30.367 1.00 78.31 143 ARG A C 1
ATOM 1126 O O . ARG A 1 143 ? 0.150 0.974 -31.464 1.00 78.31 143 ARG A O 1
ATOM 1133 N N . LYS A 1 144 ? -1.473 0.054 -30.236 1.00 75.38 144 LYS A N 1
ATOM 1134 C CA . LYS A 1 144 ? -2.124 -0.640 -31.370 1.00 75.38 144 LYS A CA 1
ATOM 1135 C C . LYS A 1 144 ? -2.630 0.303 -32.471 1.00 75.38 144 LYS A C 1
ATOM 1137 O O . LYS A 1 144 ? -2.824 -0.141 -33.597 1.00 75.38 144 LYS A O 1
ATOM 1142 N N . ASP A 1 145 ? -2.860 1.570 -32.149 1.00 78.19 145 ASP A N 1
ATOM 1143 C CA . ASP A 1 145 ? -3.280 2.630 -33.071 1.00 78.19 145 ASP A CA 1
ATOM 1144 C C . ASP A 1 145 ? -2.092 3.383 -33.712 1.00 78.19 145 ASP A C 1
ATOM 1146 O O . ASP A 1 145 ? -2.299 4.398 -34.372 1.00 78.19 145 ASP A O 1
ATOM 1150 N N . ASN A 1 146 ? -0.860 2.880 -33.544 1.00 73.75 146 ASN A N 1
ATOM 1151 C CA . ASN A 1 146 ? 0.407 3.480 -33.978 1.00 73.75 146 ASN A CA 1
ATOM 1152 C C . ASN A 1 146 ? 0.794 4.806 -33.295 1.00 73.75 146 ASN A C 1
ATOM 1154 O O . ASN A 1 146 ? 1.768 5.436 -33.714 1.00 73.75 146 ASN A O 1
ATOM 1158 N N . ASN A 1 147 ? 0.105 5.219 -32.229 1.00 72.38 147 ASN A N 1
ATOM 1159 C CA . ASN A 1 147 ? 0.511 6.383 -31.445 1.00 72.38 147 ASN A CA 1
ATOM 1160 C C . ASN A 1 147 ? 1.594 6.033 -30.413 1.00 72.38 147 ASN A C 1
ATOM 1162 O O . ASN A 1 147 ? 1.689 4.897 -29.937 1.00 72.38 147 ASN A O 1
ATOM 1166 N N . GLN A 1 148 ? 2.409 7.030 -30.054 1.00 69.38 148 GLN A N 1
ATOM 1167 C CA . GLN A 1 148 ? 3.349 6.916 -28.940 1.00 69.38 148 GLN A CA 1
ATOM 1168 C C . GLN A 1 148 ? 2.612 6.791 -27.611 1.00 69.38 148 GLN A C 1
ATOM 1170 O O . GLN A 1 148 ? 1.544 7.362 -27.400 1.00 69.38 148 GLN A O 1
ATOM 1175 N N . THR A 1 149 ? 3.249 6.066 -26.710 1.00 69.25 149 THR A N 1
ATOM 1176 C CA . THR A 1 149 ? 2.684 5.628 -25.445 1.00 69.25 149 THR A CA 1
ATOM 1177 C C . THR A 1 149 ? 2.572 6.759 -24.413 1.00 69.25 149 THR A C 1
ATOM 1179 O O . THR A 1 149 ? 1.570 6.886 -23.717 1.00 69.25 149 THR A O 1
ATOM 1182 N N . ILE A 1 150 ? 3.560 7.663 -24.376 1.00 72.19 150 ILE A N 1
ATOM 1183 C CA . ILE A 1 150 ? 3.590 8.818 -23.462 1.00 72.19 150 ILE A CA 1
ATOM 1184 C C . ILE A 1 150 ? 4.029 10.072 -24.243 1.00 72.19 150 ILE A C 1
ATOM 1186 O O . ILE A 1 150 ? 5.211 10.414 -24.246 1.00 72.19 150 ILE A O 1
ATOM 1190 N N . PRO A 1 151 ? 3.114 10.757 -24.953 1.00 58.53 151 PRO A N 1
ATOM 1191 C CA . PRO A 1 151 ? 3.489 11.835 -25.875 1.00 58.53 151 PRO A CA 1
ATOM 1192 C C . PRO A 1 151 ? 3.905 13.149 -25.180 1.00 58.53 151 PRO A C 1
ATOM 1194 O O . PRO A 1 151 ? 4.766 13.867 -25.693 1.00 58.53 151 PRO A O 1
ATOM 1197 N N . ASP A 1 152 ? 3.344 13.457 -24.003 1.00 68.94 152 ASP A N 1
ATOM 1198 C CA . ASP A 1 152 ? 3.442 14.798 -23.393 1.00 68.94 152 ASP A CA 1
ATOM 1199 C C . ASP A 1 152 ? 4.431 14.910 -22.218 1.00 68.94 152 ASP A C 1
ATOM 1201 O O . ASP A 1 152 ? 4.751 16.017 -21.777 1.00 68.94 152 ASP A O 1
ATOM 1205 N N . ARG A 1 153 ? 4.972 13.790 -21.719 1.00 69.75 153 ARG A N 1
ATOM 1206 C CA . ARG A 1 153 ? 5.913 13.771 -20.585 1.00 69.75 153 ARG A CA 1
ATOM 1207 C C . ARG A 1 153 ? 7.287 13.277 -21.012 1.00 69.75 153 ARG A C 1
ATOM 1209 O O . ARG A 1 153 ? 7.496 12.091 -21.223 1.00 69.75 153 ARG A O 1
ATOM 1216 N N . LYS A 1 154 ? 8.228 14.214 -21.143 1.00 73.81 154 LYS A N 1
ATOM 1217 C CA . LYS A 1 154 ? 9.510 13.978 -21.829 1.00 73.81 154 LYS A CA 1
ATOM 1218 C C . LYS A 1 154 ? 1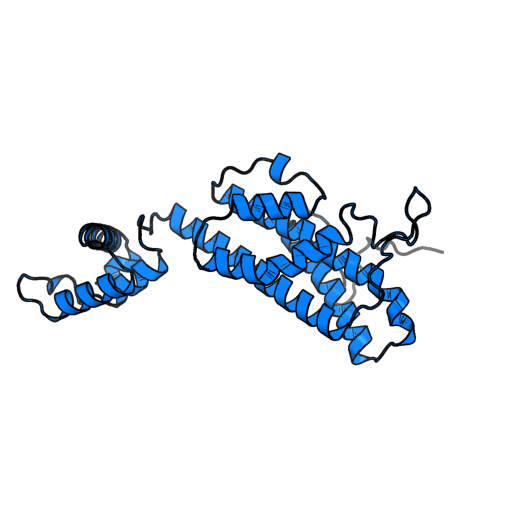0.676 13.593 -20.921 1.00 73.81 154 LYS A C 1
ATOM 1220 O O . LYS A 1 154 ? 11.707 13.180 -21.434 1.00 73.81 154 LYS A O 1
ATOM 1225 N N . VAL A 1 155 ? 10.561 13.791 -19.608 1.00 86.75 155 VAL A N 1
ATOM 1226 C CA . VAL A 1 155 ? 11.681 13.617 -18.671 1.00 86.75 155 VAL A CA 1
ATOM 1227 C C . VAL A 1 155 ? 11.178 13.023 -17.366 1.00 86.75 155 VAL A C 1
ATOM 1229 O O . VAL A 1 155 ? 10.177 13.487 -16.822 1.00 86.75 155 VAL A O 1
ATOM 1232 N N . ILE A 1 156 ? 11.917 12.046 -16.842 1.00 90.44 156 ILE A N 1
ATOM 1233 C CA . ILE A 1 156 ? 11.747 11.529 -15.485 1.00 90.44 156 ILE A CA 1
ATOM 1234 C C . ILE A 1 156 ? 13.043 11.749 -14.712 1.00 90.44 156 ILE A C 1
ATOM 1236 O O . ILE A 1 156 ? 14.137 11.469 -15.197 1.00 90.44 156 ILE A O 1
ATOM 1240 N N . ASN A 1 157 ? 12.913 12.270 -13.494 1.00 93.75 157 ASN A N 1
ATOM 1241 C CA . ASN A 1 157 ? 14.027 12.433 -12.574 1.00 93.75 157 ASN A CA 1
ATOM 1242 C C . ASN A 1 157 ? 14.115 11.198 -11.667 1.00 93.75 157 ASN A C 1
ATOM 1244 O O . ASN A 1 157 ? 13.227 10.976 -10.849 1.00 93.75 157 ASN A O 1
ATOM 1248 N N . TYR A 1 158 ? 15.196 10.425 -11.793 1.00 95.56 158 TYR A N 1
ATOM 1249 C CA . TYR A 1 158 ? 15.411 9.197 -11.018 1.00 95.56 158 TYR A CA 1
ATOM 1250 C C . TYR A 1 158 ? 15.458 9.423 -9.500 1.00 95.56 158 TYR A C 1
ATOM 1252 O O . TYR A 1 158 ? 14.941 8.594 -8.757 1.00 95.56 158 TYR A O 1
ATOM 1260 N N . LEU A 1 159 ? 16.015 10.546 -9.030 1.00 96.25 159 LEU A N 1
ATOM 1261 C CA . LEU A 1 159 ? 16.046 10.865 -7.596 1.00 96.25 159 LEU A CA 1
ATOM 1262 C C . LEU A 1 159 ? 14.627 11.102 -7.071 1.00 96.25 159 LEU A C 1
ATOM 1264 O O . LEU A 1 159 ? 14.234 10.533 -6.058 1.00 96.25 159 LEU A O 1
ATOM 1268 N N . ALA A 1 160 ? 13.835 11.895 -7.799 1.00 95.69 160 ALA A N 1
ATOM 1269 C CA . ALA A 1 160 ? 12.444 12.154 -7.435 1.00 95.69 160 ALA A CA 1
ATOM 1270 C C . ALA A 1 160 ? 11.588 10.881 -7.511 1.00 95.69 160 ALA A C 1
ATOM 1272 O O . ALA A 1 160 ? 10.757 10.648 -6.634 1.00 95.69 160 ALA A O 1
ATOM 1273 N N . LEU A 1 161 ? 11.812 10.043 -8.529 1.00 95.62 161 LEU A N 1
ATOM 1274 C CA . LEU A 1 161 ? 11.132 8.761 -8.685 1.00 95.62 161 LEU A CA 1
ATOM 1275 C C . LEU A 1 161 ? 11.419 7.840 -7.496 1.00 95.62 161 LEU A C 1
ATOM 1277 O O . LEU A 1 161 ? 10.482 7.351 -6.877 1.00 95.62 161 LEU A O 1
ATOM 1281 N N . GLN A 1 162 ? 12.688 7.651 -7.128 1.00 96.81 162 GLN A N 1
ATOM 1282 C CA . GLN A 1 162 ? 13.065 6.810 -5.993 1.00 96.81 162 GLN A CA 1
ATOM 1283 C C . GLN A 1 162 ? 12.469 7.309 -4.670 1.00 96.81 162 GLN A C 1
ATOM 1285 O O . GLN A 1 162 ? 11.918 6.516 -3.904 1.00 96.81 162 GLN A O 1
ATOM 1290 N N . SER A 1 163 ? 12.538 8.618 -4.404 1.00 96.94 163 SER A N 1
ATOM 1291 C CA . SER A 1 163 ? 11.895 9.200 -3.221 1.00 96.94 163 SER A CA 1
ATOM 1292 C C . SER A 1 163 ? 10.384 8.956 -3.220 1.00 96.94 163 SER A C 1
ATOM 1294 O O . SER A 1 163 ? 9.831 8.594 -2.188 1.00 96.94 163 SER A O 1
ATOM 1296 N N . SER A 1 164 ? 9.730 9.077 -4.378 1.00 96.25 164 SER A N 1
ATOM 1297 C CA . SER A 1 164 ? 8.286 8.842 -4.515 1.00 96.25 164 SER A CA 1
ATOM 1298 C C . SER A 1 164 ? 7.912 7.375 -4.291 1.00 96.25 164 SER A C 1
ATOM 1300 O O . SER A 1 164 ? 6.929 7.099 -3.612 1.00 96.25 164 SER A O 1
ATOM 1302 N N . ILE A 1 165 ? 8.704 6.427 -4.809 1.00 96.69 165 ILE A N 1
ATOM 1303 C CA . ILE A 1 165 ? 8.498 4.988 -4.571 1.00 96.69 165 ILE A CA 1
ATOM 1304 C C . ILE A 1 165 ? 8.677 4.668 -3.084 1.00 96.69 165 ILE A C 1
ATOM 1306 O O . ILE A 1 165 ? 7.887 3.917 -2.525 1.00 96.69 165 ILE A O 1
ATOM 1310 N N . THR A 1 166 ? 9.689 5.249 -2.439 1.00 97.00 166 THR A N 1
ATOM 1311 C CA . THR A 1 166 ? 9.974 5.024 -1.013 1.00 97.00 166 THR A CA 1
ATOM 1312 C C . THR A 1 166 ? 8.848 5.544 -0.121 1.00 97.00 166 THR A C 1
ATOM 1314 O O . THR A 1 166 ? 8.430 4.860 0.811 1.00 97.00 166 THR A O 1
ATOM 1317 N N . GLU A 1 167 ? 8.328 6.737 -0.417 1.00 97.06 167 GLU A N 1
ATOM 1318 C CA . GLU A 1 167 ? 7.176 7.281 0.304 1.00 97.06 167 GLU A CA 1
ATOM 1319 C C . GLU A 1 167 ? 5.933 6.418 0.077 1.00 97.06 167 GLU A C 1
ATOM 1321 O O . GLU A 1 167 ? 5.274 6.018 1.032 1.00 97.06 167 GLU A O 1
ATOM 1326 N N . LEU A 1 168 ? 5.654 6.046 -1.176 1.00 97.94 168 LEU A N 1
ATOM 1327 C CA . LEU A 1 168 ? 4.525 5.189 -1.525 1.00 97.94 168 LEU A CA 1
ATOM 1328 C C . LEU A 1 168 ? 4.534 3.869 -0.751 1.00 97.94 168 LEU A C 1
ATOM 1330 O O . LEU A 1 168 ? 3.522 3.502 -0.159 1.00 97.94 168 LEU A O 1
ATOM 1334 N N . THR A 1 169 ? 5.659 3.152 -0.740 1.00 97.38 169 THR A N 1
ATOM 1335 C CA . THR A 1 169 ? 5.753 1.857 -0.052 1.00 97.38 169 THR A CA 1
ATOM 1336 C C . THR A 1 169 ? 5.618 2.002 1.457 1.00 97.38 169 THR A C 1
ATOM 1338 O O . THR A 1 169 ? 4.953 1.183 2.091 1.00 97.38 169 THR A O 1
ATOM 1341 N N . SER A 1 170 ? 6.200 3.058 2.030 1.00 97.81 170 SER A N 1
ATOM 1342 C CA . SER A 1 170 ? 6.055 3.387 3.448 1.00 97.81 170 SER A CA 1
ATOM 1343 C C . SER A 1 170 ? 4.586 3.616 3.816 1.00 97.81 170 SER A C 1
ATOM 1345 O O . SER A 1 170 ? 4.070 3.000 4.747 1.00 97.81 170 SER A O 1
ATOM 1347 N N . GLN A 1 171 ? 3.878 4.431 3.036 1.00 98.06 171 GLN A N 1
ATOM 1348 C CA . GLN A 1 171 ? 2.480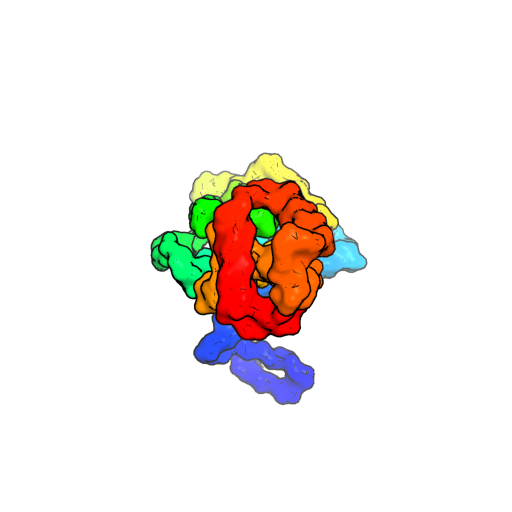 4.780 3.287 1.00 98.06 171 GLN A CA 1
ATOM 1349 C C . GLN A 1 171 ? 1.526 3.601 3.067 1.00 98.06 171 GLN A C 1
ATOM 1351 O O . GLN A 1 171 ? 0.629 3.388 3.879 1.00 98.06 171 GLN A O 1
ATOM 1356 N N . LEU A 1 172 ? 1.747 2.774 2.039 1.00 97.19 172 LEU A N 1
ATOM 1357 C CA . LEU A 1 172 ? 0.991 1.530 1.845 1.00 97.19 172 LEU A CA 1
ATOM 1358 C C . LEU A 1 172 ? 1.202 0.559 3.020 1.00 97.19 172 LEU A C 1
ATOM 1360 O O . LEU A 1 172 ? 0.246 -0.038 3.513 1.00 97.19 172 LEU A O 1
ATOM 1364 N N . LYS A 1 173 ? 2.422 0.466 3.558 1.00 96.88 173 LYS A N 1
ATOM 1365 C CA . LYS A 1 173 ? 2.689 -0.330 4.764 1.00 96.88 173 LYS A CA 1
ATOM 1366 C C . LYS A 1 173 ? 1.982 0.232 5.996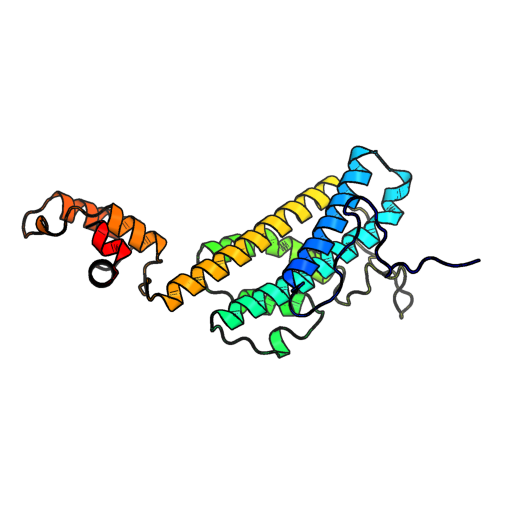 1.00 96.88 173 LYS A C 1
ATOM 1368 O O . LYS A 1 173 ? 1.383 -0.527 6.755 1.00 96.88 173 LYS A O 1
ATOM 1373 N N . CYS A 1 174 ? 2.001 1.551 6.184 1.00 96.62 174 CYS A N 1
ATOM 1374 C CA . CYS A 1 174 ? 1.228 2.211 7.236 1.00 96.62 174 CYS A CA 1
ATOM 1375 C C . CYS A 1 174 ? -0.274 1.936 7.086 1.00 96.62 174 CYS A C 1
ATOM 1377 O O . CYS A 1 174 ? -0.941 1.681 8.086 1.00 96.62 174 CYS A O 1
ATOM 1379 N N . PHE A 1 175 ? -0.796 1.923 5.856 1.00 96.00 175 PHE A N 1
ATOM 1380 C CA . PHE A 1 175 ? -2.193 1.599 5.579 1.00 96.00 175 PHE A CA 1
ATOM 1381 C C . PHE A 1 175 ? -2.537 0.171 6.010 1.00 96.00 175 PHE A C 1
ATOM 1383 O O . PHE A 1 175 ? -3.579 -0.051 6.632 1.00 96.00 175 PHE A O 1
ATOM 1390 N N . LEU A 1 176 ? -1.670 -0.796 5.685 1.00 93.44 176 LEU A N 1
ATOM 1391 C CA . LEU A 1 176 ? -1.843 -2.193 6.082 1.00 93.44 176 LEU A CA 1
ATOM 1392 C C . LEU A 1 176 ? -1.937 -2.314 7.605 1.00 93.44 176 LEU A C 1
ATOM 1394 O O . LEU A 1 176 ? -2.946 -2.793 8.116 1.00 93.44 176 LEU A O 1
ATOM 1398 N N . ASN A 1 177 ? -0.947 -1.771 8.316 1.00 92.56 177 ASN A N 1
ATOM 1399 C CA . ASN A 1 177 ? -0.907 -1.791 9.778 1.00 92.56 177 ASN A CA 1
ATOM 1400 C C . ASN A 1 177 ? -2.136 -1.098 10.391 1.00 92.56 177 ASN A C 1
ATOM 1402 O O . ASN A 1 177 ? -2.735 -1.609 11.330 1.00 92.56 177 ASN A O 1
ATOM 1406 N N . ALA A 1 178 ? -2.541 0.057 9.851 1.00 91.62 178 ALA A N 1
ATOM 1407 C CA . ALA A 1 178 ? -3.723 0.777 10.320 1.00 91.62 178 ALA A CA 1
ATOM 1408 C C . ALA A 1 178 ? -5.011 -0.033 10.106 1.00 91.62 178 ALA A C 1
ATOM 1410 O O . ALA A 1 178 ? -5.899 -0.006 10.957 1.00 91.62 178 ALA A O 1
ATOM 1411 N N . SER A 1 179 ? -5.108 -0.774 8.998 1.00 90.12 179 SER A N 1
ATOM 1412 C CA . SER A 1 179 ? -6.232 -1.676 8.724 1.00 90.12 179 SER A CA 1
ATOM 1413 C C . SER A 1 179 ? -6.272 -2.818 9.734 1.00 90.12 179 SER A C 1
ATOM 1415 O O . SER A 1 179 ? -7.320 -3.064 10.318 1.00 90.12 179 SER A O 1
ATOM 1417 N N . GLU A 1 180 ? -5.137 -3.463 10.007 1.00 86.44 180 GLU A N 1
ATOM 1418 C CA . GLU A 1 180 ? -5.035 -4.530 11.010 1.00 86.44 180 GLU A CA 1
ATOM 1419 C C . GLU A 1 180 ? -5.397 -4.039 12.417 1.00 86.44 180 GLU A C 1
ATOM 1421 O O . GLU A 1 180 ? -6.222 -4.660 13.087 1.00 86.44 180 GLU A O 1
ATOM 1426 N N . CYS A 1 181 ? -4.863 -2.888 12.844 1.00 84.31 181 CYS A N 1
ATOM 1427 C CA . CYS A 1 181 ? -5.246 -2.271 14.114 1.00 84.31 181 CYS A CA 1
ATOM 1428 C C . CYS A 1 181 ? -6.757 -2.022 14.162 1.00 84.31 181 CYS A C 1
ATOM 1430 O O . CYS A 1 181 ? -7.418 -2.447 15.106 1.00 84.31 181 CYS A O 1
ATOM 1432 N N . TYR A 1 182 ? -7.321 -1.417 13.111 1.00 80.25 182 TYR A N 1
ATOM 1433 C CA . TYR A 1 182 ? -8.756 -1.157 13.014 1.00 80.25 182 TYR A CA 1
ATOM 1434 C C . TYR A 1 182 ? -9.588 -2.443 13.162 1.00 80.25 182 TYR A C 1
ATOM 1436 O O . TYR A 1 182 ? -10.610 -2.427 13.848 1.00 80.25 182 TYR A O 1
ATOM 1444 N N . VAL A 1 183 ? -9.158 -3.573 12.589 1.00 74.19 183 VAL A N 1
ATOM 1445 C CA . VAL A 1 183 ? -9.823 -4.877 12.781 1.00 74.19 183 VAL A CA 1
ATOM 1446 C C . VAL A 1 183 ? -9.824 -5.304 14.230 1.00 74.19 183 VAL A C 1
ATOM 1448 O O . VAL A 1 183 ? -10.867 -5.692 14.758 1.00 74.19 183 VAL A O 1
ATOM 1451 N N . GLU A 1 184 ? -8.652 -5.298 14.853 1.00 73.94 184 GLU A N 1
ATOM 1452 C CA . GLU A 1 184 ? -8.499 -5.809 16.207 1.00 73.94 184 GLU A CA 1
ATOM 1453 C C . GLU A 1 184 ? -9.309 -4.967 17.198 1.00 73.94 184 GLU A C 1
ATOM 1455 O O . GLU A 1 184 ? -9.964 -5.526 18.079 1.00 73.94 184 GLU A O 1
ATOM 1460 N N . GLU A 1 185 ? -9.407 -3.651 16.985 1.00 72.06 185 GLU A N 1
ATOM 1461 C CA . GLU A 1 185 ? -10.335 -2.792 17.729 1.00 72.06 185 GLU A CA 1
ATOM 1462 C C . GLU A 1 185 ? -11.803 -3.231 17.575 1.00 72.06 185 GLU A C 1
ATOM 1464 O O . GLU A 1 185 ? -12.535 -3.318 18.564 1.00 72.06 185 GLU A O 1
ATOM 1469 N N . HIS A 1 186 ? -12.247 -3.529 16.346 1.00 67.31 186 HIS A N 1
ATOM 1470 C CA . HIS A 1 186 ? -13.639 -3.914 16.074 1.00 67.31 186 HIS A CA 1
ATOM 1471 C C . HIS A 1 186 ? -13.975 -5.306 16.609 1.00 67.31 186 HIS A C 1
ATOM 1473 O O . HIS A 1 186 ? -15.077 -5.511 17.114 1.00 67.31 186 HIS A O 1
ATOM 1479 N N . LYS A 1 187 ? -13.038 -6.259 16.540 1.00 67.50 187 LYS A N 1
ATOM 1480 C CA . LYS A 1 187 ? -13.222 -7.612 17.089 1.00 67.50 187 LYS A CA 1
ATOM 1481 C C . LYS A 1 187 ? -13.268 -7.626 18.612 1.00 67.50 187 LYS A C 1
ATOM 1483 O O . LYS A 1 187 ? -13.981 -8.442 19.187 1.00 67.50 187 LYS A O 1
ATOM 1488 N N . THR A 1 188 ? -12.484 -6.770 19.261 1.00 69.06 188 THR A N 1
ATOM 1489 C CA . THR A 1 188 ? -12.386 -6.729 20.728 1.00 69.06 188 THR A CA 1
ATOM 1490 C C . THR A 1 188 ? -13.421 -5.807 21.375 1.00 69.06 188 THR A C 1
ATOM 1492 O O . THR A 1 188 ? -13.450 -5.704 22.598 1.00 69.06 188 THR A O 1
ATOM 1495 N N . GLU A 1 189 ? -14.273 -5.146 20.577 1.00 68.38 189 GLU A N 1
ATOM 1496 C CA . GLU A 1 189 ? -15.228 -4.119 21.026 1.00 68.38 189 GLU A CA 1
ATOM 1497 C C . GLU A 1 189 ? -14.561 -3.006 21.858 1.00 68.38 189 GLU A C 1
ATOM 1499 O O . GLU A 1 189 ? -15.203 -2.335 22.665 1.00 68.38 189 GLU A O 1
ATOM 1504 N N . THR A 1 190 ? -13.263 -2.764 21.655 1.00 74.69 190 THR A N 1
ATOM 1505 C CA . THR A 1 190 ? -12.464 -1.809 22.442 1.00 74.69 190 THR A CA 1
ATOM 1506 C C . THR A 1 190 ? -12.569 -0.382 21.913 1.00 74.69 190 THR A C 1
ATOM 1508 O O . THR A 1 190 ? -11.616 0.390 21.962 1.00 74.69 190 THR A O 1
ATOM 1511 N N . ARG A 1 191 ? -13.745 -0.016 21.400 1.00 80.31 191 ARG A N 1
ATOM 1512 C CA . ARG A 1 191 ? -14.009 1.269 20.759 1.00 80.31 191 ARG A CA 1
ATOM 1513 C C . ARG A 1 191 ? -15.379 1.807 21.162 1.00 80.31 191 ARG A C 1
ATOM 1515 O O . ARG A 1 191 ? -16.341 1.057 21.308 1.00 80.31 191 ARG A O 1
ATOM 1522 N N . THR A 1 192 ? -15.506 3.130 21.261 1.00 84.38 192 THR A N 1
ATOM 1523 C CA . THR A 1 192 ? -16.822 3.791 21.286 1.00 84.38 192 THR A CA 1
ATOM 1524 C C . THR A 1 192 ? -17.127 4.465 19.946 1.00 84.38 192 THR A C 1
ATOM 1526 O O . THR A 1 192 ? -16.295 4.536 19.040 1.00 84.38 192 THR A O 1
ATOM 1529 N N . LYS A 1 193 ? -18.340 5.003 19.786 1.00 80.81 193 LYS A N 1
ATOM 1530 C CA . LYS A 1 193 ? -18.676 5.792 18.592 1.00 80.81 193 LYS A CA 1
ATOM 1531 C C . LYS A 1 193 ? -17.714 6.976 18.409 1.00 80.81 193 LYS A C 1
ATOM 1533 O O . LYS A 1 193 ? -17.379 7.306 17.274 1.00 80.81 193 LYS A O 1
ATOM 1538 N N . GLU A 1 194 ? -17.291 7.591 19.511 1.00 87.00 194 GLU A N 1
ATOM 1539 C CA . GLU A 1 194 ? -16.482 8.810 19.520 1.00 87.00 194 GLU A CA 1
ATOM 1540 C C . GLU A 1 194 ? -14.972 8.570 19.664 1.00 87.00 194 GLU A C 1
ATOM 1542 O O . GLU A 1 194 ? -14.205 9.365 19.134 1.00 87.00 194 GLU A O 1
ATOM 1547 N N . LEU A 1 195 ? -14.545 7.499 20.344 1.00 84.56 195 LEU A N 1
ATOM 1548 C CA . LEU A 1 195 ? -13.136 7.273 20.702 1.00 84.56 195 LEU A CA 1
ATOM 1549 C C . LEU A 1 195 ? -12.573 5.970 20.130 1.00 84.56 195 LEU A C 1
ATOM 1551 O O . LEU A 1 195 ? -13.245 4.938 20.228 1.00 84.56 195 LEU A O 1
ATOM 1555 N N . SER A 1 196 ? -11.347 6.027 19.592 1.00 82.06 196 SER A N 1
ATOM 1556 C CA . SER A 1 196 ? -10.527 4.861 19.214 1.00 82.06 196 SER A CA 1
ATOM 1557 C C . SER A 1 196 ? -10.024 4.096 20.442 1.00 82.06 196 SER A C 1
ATOM 1559 O O . SER A 1 196 ? -10.136 4.580 21.575 1.00 82.06 196 SER A O 1
ATOM 1561 N N . ARG A 1 197 ? -9.446 2.909 20.234 1.00 83.06 197 ARG A N 1
ATOM 1562 C CA . ARG A 1 197 ? -8.836 2.123 21.309 1.00 83.06 197 ARG A CA 1
ATOM 1563 C C . ARG A 1 197 ? -7.643 2.847 21.915 1.00 83.06 197 ARG A C 1
ATOM 1565 O O . ARG A 1 197 ? -7.500 2.829 23.132 1.00 83.06 197 ARG A O 1
ATOM 1572 N N . GLU A 1 198 ? -6.809 3.510 21.111 1.00 83.12 198 GLU A N 1
ATOM 1573 C CA . GLU A 1 198 ? -5.672 4.290 21.623 1.00 83.12 198 GLU A CA 1
ATOM 1574 C C . GLU A 1 198 ? -6.143 5.427 22.523 1.00 83.12 198 GLU A C 1
ATOM 1576 O O . GLU A 1 198 ? -5.569 5.643 23.585 1.00 83.12 198 GLU A O 1
ATOM 1581 N N . GLN A 1 199 ? -7.218 6.121 22.144 1.00 89.94 199 GLN A N 1
ATOM 1582 C CA . GLN A 1 199 ? -7.790 7.186 22.969 1.00 89.94 199 GLN A CA 1
ATOM 1583 C C . GLN A 1 199 ? -8.420 6.634 24.254 1.00 89.94 199 GLN A C 1
ATOM 1585 O O . GLN A 1 199 ? -8.347 7.274 25.299 1.00 89.94 199 GLN A O 1
ATOM 1590 N N . LEU A 1 200 ? -9.024 5.443 24.207 1.00 91.50 200 LEU A N 1
ATOM 1591 C CA . LEU A 1 200 ? -9.528 4.756 25.400 1.00 91.50 200 LEU A CA 1
ATOM 1592 C C . LEU A 1 200 ? -8.392 4.275 26.310 1.00 91.50 200 LEU A C 1
ATOM 1594 O O . LEU A 1 200 ? -8.524 4.373 27.527 1.00 91.50 200 LEU A O 1
ATOM 1598 N N . SER A 1 201 ? -7.275 3.823 25.735 1.00 90.56 201 SER A N 1
ATOM 1599 C CA . SER A 1 201 ? -6.052 3.496 26.472 1.00 90.56 201 SER A CA 1
ATOM 1600 C C . SER A 1 201 ? -5.484 4.743 27.141 1.00 90.56 201 SER A C 1
ATOM 1602 O O . SER A 1 201 ? -5.291 4.731 28.351 1.00 90.56 201 SER A O 1
ATOM 1604 N N . GLU A 1 202 ? -5.324 5.842 26.394 1.00 93.81 202 GLU A N 1
ATOM 1605 C CA . GLU A 1 202 ? -4.876 7.134 26.926 1.00 93.81 202 GLU A CA 1
ATOM 1606 C C . GLU A 1 202 ? -5.776 7.595 28.075 1.00 93.81 202 GLU A C 1
ATOM 1608 O O . GLU A 1 202 ? -5.280 8.004 29.120 1.00 93.81 202 GLU A O 1
ATOM 1613 N N . LEU A 1 203 ? -7.099 7.497 27.910 1.00 94.69 203 LEU A N 1
ATOM 1614 C CA . LEU A 1 203 ? -8.044 7.825 28.972 1.00 94.69 203 LEU A CA 1
ATOM 1615 C C . LEU A 1 203 ? -7.858 6.911 30.190 1.00 94.69 203 LEU A C 1
ATOM 1617 O O . LEU A 1 203 ? -7.855 7.404 31.313 1.00 94.69 203 LEU A O 1
ATOM 1621 N N . SER A 1 204 ? -7.691 5.603 29.982 1.00 94.38 204 SER A N 1
ATOM 1622 C CA . SER A 1 204 ? -7.467 4.651 31.075 1.00 94.38 204 SER A CA 1
ATOM 1623 C C . SER A 1 204 ? -6.171 4.930 31.840 1.00 94.38 204 SER A C 1
ATOM 1625 O O . SER A 1 204 ? -6.168 4.821 33.058 1.00 94.38 204 SER A O 1
ATOM 1627 N N . ASP A 1 205 ? -5.112 5.359 31.148 1.00 93.94 205 ASP A N 1
ATOM 1628 C CA . ASP A 1 205 ? -3.820 5.711 31.748 1.00 93.94 205 ASP A CA 1
ATOM 1629 C C . ASP A 1 205 ? -3.861 7.079 32.450 1.00 93.94 205 ASP A C 1
ATOM 1631 O O . ASP A 1 205 ? -3.133 7.327 33.412 1.00 93.94 205 ASP A O 1
ATOM 1635 N N . LEU A 1 206 ? -4.695 7.997 31.950 1.00 93.88 206 LEU A N 1
ATOM 1636 C CA . LEU A 1 206 ? -4.840 9.347 32.486 1.00 93.88 206 LEU A CA 1
ATOM 1637 C C . LEU A 1 206 ? -5.605 9.355 33.815 1.00 93.88 206 LEU A C 1
ATOM 1639 O O . LEU A 1 206 ? -5.263 10.118 34.727 1.00 93.88 206 LEU A O 1
ATOM 1643 N N . LEU A 1 207 ? -6.676 8.566 33.910 1.00 93.19 207 LEU A N 1
ATOM 1644 C CA . LEU A 1 207 ? -7.612 8.607 35.031 1.00 93.19 207 LEU A CA 1
ATOM 1645 C C . LEU A 1 207 ? -6.960 8.162 36.354 1.00 93.19 207 LEU A C 1
ATOM 1647 O O . LEU A 1 207 ? -6.112 7.276 36.365 1.00 93.19 207 LEU A O 1
ATOM 1651 N N . PRO A 1 208 ? -7.325 8.785 37.494 1.00 90.75 208 PRO A N 1
ATOM 1652 C CA . PRO A 1 208 ? -6.856 8.333 38.798 1.00 90.75 208 PRO A CA 1
ATOM 1653 C C . PRO A 1 208 ? -7.508 7.002 39.175 1.00 90.75 208 PRO A C 1
ATOM 1655 O O . PRO A 1 208 ? -8.479 6.577 38.542 1.00 90.75 208 PRO A O 1
ATOM 1658 N N . ASN A 1 209 ? -7.013 6.386 40.250 1.00 89.44 209 ASN A N 1
ATOM 1659 C CA . ASN A 1 209 ? -7.542 5.109 40.700 1.00 89.44 209 ASN A CA 1
ATOM 1660 C C . ASN A 1 209 ? -9.060 5.175 40.945 1.00 89.44 209 ASN A C 1
ATOM 1662 O O . ASN A 1 209 ? -9.575 6.116 41.548 1.00 89.44 209 ASN A O 1
ATOM 1666 N N . ARG A 1 210 ? -9.775 4.155 40.490 1.00 88.00 210 ARG A N 1
ATOM 1667 C CA . ARG A 1 210 ? -11.229 4.084 40.453 1.00 88.00 210 ARG A CA 1
ATOM 1668 C C . ARG A 1 210 ? -11.894 4.229 41.821 1.00 88.00 210 ARG A C 1
ATOM 1670 O O . ARG A 1 210 ? -13.029 4.717 41.885 1.00 88.00 210 ARG A O 1
ATOM 1677 N N . ASP A 1 211 ? -11.207 3.840 42.895 1.00 86.88 211 ASP A N 1
ATOM 1678 C CA . ASP A 1 211 ? -11.688 3.954 44.276 1.00 86.88 211 ASP A CA 1
ATOM 1679 C C . ASP A 1 211 ? -11.689 5.403 44.788 1.00 86.88 211 ASP A C 1
ATOM 1681 O O . ASP A 1 211 ? -12.357 5.706 45.780 1.00 86.88 211 ASP A O 1
ATOM 1685 N N . THR A 1 212 ? -10.973 6.319 44.124 1.00 84.69 212 THR A N 1
ATOM 1686 C CA . THR A 1 212 ? -10.928 7.736 44.522 1.00 84.69 212 THR A CA 1
ATOM 1687 C C . THR A 1 212 ? -12.076 8.553 43.938 1.00 84.69 212 THR A C 1
ATOM 1689 O O . THR A 1 212 ? -12.339 9.660 44.405 1.00 84.69 212 THR A O 1
ATOM 1692 N N . TRP A 1 213 ? -12.810 8.012 42.959 1.00 88.06 213 TRP A N 1
ATOM 1693 C CA . TRP A 1 213 ? -13.825 8.759 42.222 1.00 88.06 213 TRP A CA 1
ATOM 1694 C C . TRP A 1 213 ? -15.043 9.043 43.117 1.00 88.06 213 TRP A C 1
ATOM 1696 O O . TRP A 1 213 ? -15.848 8.159 43.414 1.00 88.06 213 TRP A O 1
ATOM 1706 N N . GLY A 1 214 ? -15.200 10.299 43.540 1.00 75.12 214 GLY A N 1
ATOM 1707 C CA . GLY A 1 214 ? -16.291 10.761 44.400 1.00 75.12 214 GLY A CA 1
ATOM 1708 C C . GLY A 1 214 ? -16.732 12.189 44.077 1.00 75.12 214 GLY A C 1
ATOM 1709 O O . GLY A 1 214 ? -16.180 12.837 43.192 1.00 75.12 214 GLY A O 1
ATOM 1710 N N . ASN A 1 215 ? -17.735 12.693 44.806 1.00 60.97 215 ASN A N 1
ATOM 1711 C CA . ASN A 1 215 ? -18.379 13.983 44.508 1.00 60.97 215 ASN A CA 1
ATOM 1712 C C . ASN A 1 215 ? -17.444 15.210 44.583 1.00 60.97 215 ASN A C 1
ATOM 1714 O O . ASN A 1 215 ? -17.801 16.239 44.020 1.00 60.97 215 ASN A O 1
ATOM 1718 N N . ASP A 1 216 ? -16.269 15.092 45.217 1.00 61.00 216 ASP A N 1
ATOM 1719 C CA . ASP A 1 216 ? -15.301 16.183 45.418 1.00 61.00 216 ASP A CA 1
ATOM 1720 C C . ASP A 1 216 ? -13.865 15.831 44.949 1.00 61.00 216 ASP A C 1
ATOM 1722 O O . ASP A 1 216 ? -12.912 16.506 45.341 1.00 61.00 216 ASP A O 1
ATOM 1726 N N . ASP A 1 217 ? -13.666 14.783 44.130 1.00 72.44 217 ASP A N 1
ATOM 1727 C CA . ASP A 1 217 ? -12.322 14.454 43.614 1.00 72.44 217 ASP A CA 1
ATOM 1728 C C . ASP A 1 217 ? -11.910 15.451 42.518 1.00 72.44 217 ASP A C 1
ATOM 1730 O O . ASP A 1 217 ? -12.334 15.362 41.359 1.00 72.44 217 ASP A O 1
ATOM 1734 N N . SER A 1 218 ? -11.081 16.427 42.899 1.00 78.69 218 SER A N 1
ATOM 1735 C CA . SER A 1 218 ? -10.609 17.454 41.977 1.00 78.69 218 SER A CA 1
ATOM 1736 C C . SER A 1 218 ? -9.731 16.887 40.862 1.00 78.69 218 SER A C 1
ATOM 1738 O O . SER A 1 218 ? -9.781 17.428 39.764 1.00 78.69 218 SER A O 1
ATOM 1740 N N . ASP A 1 219 ? -8.964 15.813 41.091 1.00 87.31 219 ASP A N 1
ATOM 1741 C CA . ASP A 1 219 ? -8.083 15.244 40.059 1.00 87.31 219 ASP A CA 1
ATOM 1742 C C . ASP A 1 219 ? -8.901 14.556 38.958 1.00 87.31 219 ASP A C 1
ATOM 1744 O O . ASP A 1 219 ? -8.711 14.836 37.774 1.00 87.31 219 ASP A O 1
ATOM 1748 N N . PHE A 1 220 ? -9.891 13.736 39.335 1.00 90.94 220 PHE A N 1
ATOM 1749 C CA . PHE A 1 220 ? -10.802 13.120 38.365 1.00 90.94 220 PHE A CA 1
ATOM 1750 C C . PHE A 1 220 ? -11.570 14.173 37.558 1.00 90.94 220 PHE A C 1
ATOM 1752 O O . PHE A 1 220 ? -11.660 14.071 36.334 1.00 90.94 220 PHE A O 1
ATOM 1759 N N . LEU A 1 221 ? -12.121 15.196 38.223 1.00 90.81 221 LEU A N 1
ATOM 1760 C CA . LEU A 1 221 ? -12.893 16.246 37.553 1.00 90.81 221 LEU A CA 1
ATOM 1761 C C . LEU A 1 221 ? -12.034 17.078 36.592 1.00 90.81 221 LEU A C 1
ATOM 1763 O O . LEU A 1 221 ? -12.507 17.398 35.499 1.00 90.81 221 LEU A O 1
ATOM 1767 N N . ILE A 1 222 ? -10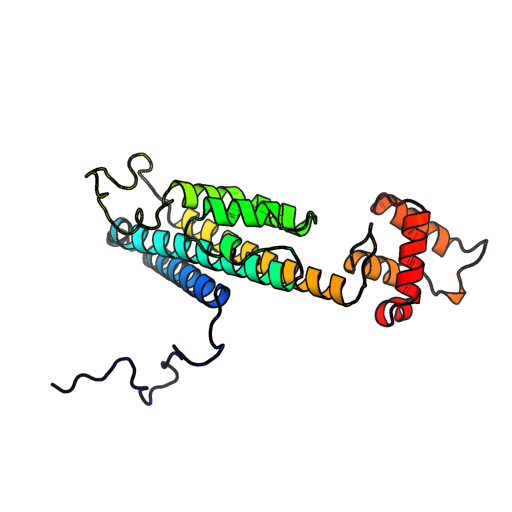.786 17.387 36.967 1.00 92.00 222 ILE A N 1
ATOM 1768 C CA . ILE A 1 222 ? -9.824 18.086 36.102 1.00 92.00 222 ILE A CA 1
ATOM 1769 C C . ILE A 1 222 ? -9.517 17.232 34.873 1.00 92.00 222 ILE A C 1
ATOM 1771 O O . ILE A 1 222 ? -9.788 17.667 33.756 1.00 92.00 222 ILE A O 1
ATOM 1775 N N . LYS A 1 223 ? -9.060 15.990 35.065 1.00 93.62 223 LYS A N 1
ATOM 1776 C CA . LYS A 1 223 ? -8.699 15.079 33.966 1.00 93.62 223 LYS A CA 1
ATOM 1777 C C . LYS A 1 223 ? -9.874 14.779 33.041 1.00 93.62 223 LYS A C 1
ATOM 1779 O O . LYS A 1 223 ? -9.716 14.745 31.823 1.00 93.62 223 LYS A O 1
ATOM 1784 N N . LYS A 1 224 ? -11.078 14.615 33.601 1.00 93.81 224 LYS A N 1
ATOM 1785 C CA . LYS A 1 224 ? -12.318 14.486 32.828 1.00 93.81 224 LYS A CA 1
ATOM 1786 C C . LYS A 1 224 ? -12.545 15.709 31.940 1.00 93.81 224 LYS A C 1
ATOM 1788 O O . LYS A 1 224 ? -12.849 15.535 30.763 1.00 93.81 224 LYS A O 1
ATOM 1793 N N . SER A 1 225 ? -12.444 16.919 32.498 1.00 93.00 225 SER A N 1
ATOM 1794 C CA . SER A 1 225 ? -12.640 18.157 31.734 1.00 93.00 225 SER A CA 1
ATOM 1795 C C . SER A 1 225 ? -11.593 18.290 30.630 1.00 93.00 225 SER A C 1
ATOM 1797 O O . SER A 1 225 ? -11.958 18.506 29.481 1.00 93.00 225 SER A O 1
ATOM 1799 N N . GLU A 1 226 ? -10.316 18.074 30.954 1.00 94.81 226 GLU A N 1
ATOM 1800 C CA . GLU A 1 226 ? -9.206 18.147 29.998 1.00 94.81 226 GLU A CA 1
ATOM 1801 C C . GLU A 1 226 ? -9.388 17.176 28.828 1.00 94.81 226 GLU A C 1
ATOM 1803 O O . GLU A 1 226 ? -9.208 17.553 27.670 1.00 94.81 226 GLU A O 1
ATOM 1808 N N . PHE A 1 227 ? -9.785 15.934 29.109 1.00 95.31 227 PHE A N 1
ATOM 1809 C CA . PHE A 1 227 ? -9.981 14.926 28.072 1.00 95.31 227 PHE A CA 1
ATOM 1810 C C . PHE A 1 227 ? -11.213 15.213 27.202 1.00 95.31 227 PHE A C 1
ATOM 1812 O O . PHE A 1 227 ? -11.173 15.018 25.985 1.00 95.31 227 PHE A O 1
ATOM 1819 N N . ILE A 1 228 ? -12.305 15.692 27.813 1.00 95.06 228 ILE A N 1
ATOM 1820 C CA . ILE A 1 228 ? -13.506 16.126 27.089 1.00 95.06 228 ILE A CA 1
ATOM 1821 C C . ILE A 1 228 ? -13.168 17.260 26.122 1.00 95.06 228 ILE A C 1
ATOM 1823 O O . ILE A 1 228 ? -13.559 17.184 24.958 1.00 95.06 228 ILE A O 1
ATOM 1827 N N . ASP A 1 229 ? -12.422 18.262 26.584 1.00 94.56 229 ASP A N 1
ATOM 1828 C CA . ASP A 1 229 ? -12.049 19.420 25.775 1.00 94.56 229 ASP A CA 1
ATOM 1829 C C . ASP A 1 229 ? -11.069 19.028 24.660 1.00 94.56 229 ASP A C 1
ATOM 1831 O O . ASP A 1 229 ? -11.218 19.468 23.520 1.00 94.56 229 ASP A O 1
ATOM 1835 N N . LYS A 1 230 ? -10.100 18.147 24.953 1.00 94.00 230 LYS A N 1
ATOM 1836 C CA . LYS A 1 230 ? -9.112 17.659 23.976 1.00 94.00 230 LYS A CA 1
ATOM 1837 C C . LYS A 1 230 ? -9.758 16.976 22.767 1.00 94.00 230 LYS A C 1
ATOM 1839 O O . LYS A 1 230 ? -9.257 17.122 21.653 1.00 94.00 230 LYS A O 1
ATOM 1844 N N . TYR A 1 231 ? -10.837 16.226 22.984 1.00 91.25 231 TYR A N 1
ATOM 1845 C CA . TYR A 1 231 ? -11.479 15.401 21.955 1.00 91.25 231 TYR A CA 1
ATOM 1846 C C . TYR A 1 231 ? -12.904 15.849 21.586 1.00 91.25 231 TYR A C 1
ATOM 1848 O O . TYR A 1 231 ? -13.612 15.104 20.911 1.00 91.25 231 TYR A O 1
ATOM 1856 N N . ASP A 1 232 ? -13.320 17.049 22.008 1.00 91.81 232 ASP A N 1
ATOM 1857 C CA . ASP A 1 232 ? -14.649 17.635 21.757 1.00 91.81 232 ASP A CA 1
ATOM 1858 C C . ASP A 1 232 ? -15.811 16.670 22.085 1.00 91.81 232 ASP A C 1
ATOM 1860 O O . ASP A 1 232 ? -16.709 16.390 21.284 1.00 91.81 232 ASP A O 1
ATOM 1864 N N . LEU A 1 233 ? -15.766 16.080 23.284 1.00 93.38 233 LEU A N 1
ATOM 1865 C CA . LEU A 1 233 ? -16.705 15.035 23.692 1.00 93.38 233 LEU A CA 1
ATOM 1866 C C . LEU A 1 233 ? -17.923 15.588 24.433 1.00 93.38 233 LEU A C 1
ATOM 1868 O O . LEU A 1 233 ? -17.850 16.445 25.307 1.00 93.38 233 LEU A O 1
ATOM 1872 N N . SER A 1 234 ? -19.083 14.971 24.212 1.00 94.31 234 SER A N 1
ATOM 1873 C CA . SER A 1 234 ? -20.205 15.154 25.140 1.00 94.31 234 SER A CA 1
ATOM 1874 C C . SER A 1 234 ? -19.971 14.386 26.450 1.00 94.31 234 SER A C 1
ATOM 1876 O O . SER A 1 234 ? -19.398 13.295 26.440 1.00 94.31 234 SER A O 1
ATOM 1878 N N . ASN A 1 235 ? -20.537 14.858 27.568 1.00 93.56 235 ASN A N 1
ATOM 1879 C CA . ASN A 1 235 ? -20.524 14.108 28.838 1.00 93.56 235 ASN A CA 1
ATOM 1880 C C . ASN A 1 235 ? -21.045 12.665 28.680 1.00 93.56 235 ASN A C 1
ATOM 1882 O O . ASN A 1 235 ? -20.492 11.734 29.255 1.00 93.56 235 ASN A O 1
ATOM 1886 N N . LYS A 1 236 ? -22.067 12.458 27.839 1.00 94.38 236 LYS A N 1
ATOM 1887 C CA . LYS A 1 236 ? -22.606 11.119 27.554 1.00 94.38 236 LYS A CA 1
ATOM 1888 C C . LYS A 1 236 ? -21.620 10.231 26.792 1.00 94.38 236 LYS A C 1
ATOM 1890 O O . LYS A 1 236 ? -21.680 9.015 26.942 1.00 94.38 236 LYS A O 1
ATOM 1895 N N . ALA A 1 237 ? -20.786 10.808 25.926 1.00 91.38 237 ALA A N 1
ATOM 1896 C CA . ALA A 1 237 ? -19.738 10.071 25.223 1.00 91.38 237 ALA A CA 1
ATOM 1897 C C . ALA A 1 237 ? -18.643 9.637 26.200 1.00 91.38 237 ALA A C 1
ATOM 1899 O O . ALA A 1 237 ? -18.288 8.462 26.225 1.00 91.38 237 ALA A O 1
ATOM 1900 N N . PHE A 1 238 ? -18.222 10.544 27.084 1.00 95.25 238 PHE A N 1
ATOM 1901 C CA . PHE A 1 238 ? -17.279 10.236 28.155 1.00 95.25 238 PHE A CA 1
ATOM 1902 C C . PHE A 1 238 ? -17.787 9.115 29.080 1.00 95.25 238 PHE A C 1
ATOM 1904 O O . PHE A 1 238 ? -17.082 8.147 29.328 1.00 95.25 238 PHE A O 1
ATOM 1911 N N . GLU A 1 239 ? -19.044 9.167 29.533 1.00 94.06 239 GLU A N 1
ATOM 1912 C CA . GLU A 1 239 ? -19.626 8.104 30.373 1.00 94.06 239 GLU A CA 1
ATOM 1913 C C . GLU A 1 239 ? -19.659 6.731 29.685 1.00 94.06 239 GLU A C 1
ATOM 1915 O O . GLU A 1 239 ? -19.486 5.704 30.341 1.00 94.06 239 GLU A O 1
ATOM 1920 N N . ARG A 1 240 ? -19.883 6.685 28.364 1.00 93.75 240 ARG A N 1
ATOM 1921 C CA . ARG A 1 240 ? -19.791 5.430 27.600 1.00 93.75 240 ARG A CA 1
ATOM 1922 C C . ARG A 1 240 ? -18.362 4.902 27.563 1.00 93.75 240 ARG A C 1
ATOM 1924 O O . ARG A 1 240 ? -18.179 3.699 27.712 1.00 93.75 240 ARG A O 1
ATOM 1931 N N . ALA A 1 241 ? -17.385 5.788 27.384 1.00 93.94 241 ALA A N 1
ATOM 1932 C CA . ALA A 1 241 ? -15.969 5.440 27.394 1.00 93.94 241 ALA A CA 1
ATOM 1933 C C . ALA A 1 241 ? -15.553 4.823 28.736 1.00 93.94 241 ALA A C 1
ATOM 1935 O O . ALA A 1 241 ? -14.962 3.750 28.752 1.00 93.94 241 ALA A O 1
ATOM 1936 N N . ILE A 1 242 ? -15.969 5.433 29.851 1.00 94.06 242 ILE A N 1
ATOM 1937 C CA . ILE A 1 242 ? -15.727 4.908 31.202 1.00 94.06 242 ILE A CA 1
ATOM 1938 C C . ILE A 1 242 ? -16.301 3.501 31.373 1.00 94.06 242 ILE A C 1
ATOM 1940 O O . ILE A 1 242 ? -15.587 2.603 31.805 1.00 94.06 242 ILE A O 1
ATOM 1944 N N . LYS A 1 243 ? -17.562 3.278 30.985 1.00 93.50 243 LYS A N 1
ATOM 1945 C CA . LYS A 1 243 ? -18.189 1.950 31.103 1.00 93.50 243 LYS A CA 1
ATOM 1946 C C . LYS A 1 243 ? -17.454 0.875 30.307 1.00 93.50 243 LYS A C 1
ATOM 1948 O O . LYS A 1 243 ? -17.403 -0.274 30.735 1.00 93.50 243 LYS A O 1
ATOM 1953 N N . LEU A 1 244 ? -16.925 1.238 29.141 1.00 91.69 244 LEU A N 1
ATOM 1954 C CA . LEU A 1 244 ? -16.131 0.332 28.319 1.00 91.69 244 LEU A CA 1
ATOM 1955 C C . LEU A 1 244 ? -14.790 0.029 28.994 1.00 91.69 244 LEU A C 1
ATOM 1957 O O . LEU A 1 244 ? -14.432 -1.140 29.103 1.00 91.69 244 LEU A O 1
ATOM 1961 N N . ILE A 1 245 ? -14.095 1.053 29.502 1.00 93.12 245 ILE A N 1
ATOM 1962 C CA . ILE A 1 245 ? -12.837 0.903 30.249 1.00 93.12 245 ILE A CA 1
ATOM 1963 C C . ILE A 1 245 ? -13.030 -0.027 31.452 1.00 93.12 245 ILE A C 1
ATOM 1965 O O . ILE A 1 245 ? -12.295 -1.001 31.575 1.00 93.12 245 ILE A O 1
ATOM 1969 N N . GLU A 1 246 ? -14.054 0.206 32.279 1.00 91.56 246 GLU A N 1
ATOM 1970 C CA . GLU A 1 246 ? -14.380 -0.632 33.446 1.00 91.56 246 GLU A CA 1
ATOM 1971 C C . GLU A 1 246 ? -14.684 -2.093 33.064 1.00 91.56 246 GLU A C 1
ATOM 1973 O O . GLU A 1 246 ? -14.424 -3.012 33.841 1.00 91.56 246 GLU A O 1
ATOM 1978 N N . GLY A 1 247 ? -15.251 -2.321 31.875 1.00 88.31 247 GLY A N 1
ATOM 1979 C CA . GLY A 1 247 ? -15.601 -3.649 31.370 1.00 88.31 247 GLY A CA 1
ATOM 1980 C C . GLY A 1 247 ? -14.471 -4.379 30.638 1.00 88.31 247 GLY A C 1
ATOM 1981 O O . GLY A 1 247 ? -14.588 -5.581 30.394 1.00 88.31 247 GLY A O 1
ATOM 1982 N N . HIS A 1 248 ? -13.386 -3.688 30.279 1.00 88.38 248 HIS A N 1
ATOM 1983 C CA . HIS A 1 248 ? -12.301 -4.243 29.476 1.00 88.38 248 HIS A CA 1
ATOM 1984 C C . HIS A 1 248 ? -11.078 -4.569 30.340 1.00 88.38 248 HIS A C 1
ATOM 1986 O O . HIS A 1 248 ? -10.488 -3.683 30.950 1.00 88.38 248 HIS A O 1
ATOM 1992 N N . ARG A 1 249 ? -10.651 -5.843 30.356 1.00 86.75 249 ARG A N 1
ATOM 1993 C CA . ARG A 1 249 ? -9.621 -6.360 31.284 1.00 86.75 249 ARG A CA 1
ATOM 1994 C C . ARG A 1 249 ? -8.321 -5.550 31.293 1.00 86.75 249 ARG A C 1
ATOM 1996 O O . ARG A 1 249 ? -7.713 -5.403 32.343 1.00 86.75 249 ARG A O 1
ATOM 2003 N N . GLU A 1 250 ? -7.865 -5.106 30.127 1.00 87.25 250 GLU A N 1
ATOM 2004 C CA . GLU A 1 250 ? -6.616 -4.348 29.996 1.00 87.25 250 GLU A CA 1
ATOM 2005 C C . GLU A 1 250 ? -6.753 -2.931 30.559 1.00 87.25 250 GLU A C 1
ATOM 2007 O O . GLU A 1 250 ? -5.931 -2.518 31.364 1.00 87.25 250 GLU A O 1
ATOM 2012 N N . PHE A 1 251 ? -7.826 -2.220 30.203 1.00 92.12 251 PHE A N 1
ATOM 2013 C CA . PHE A 1 251 ? -8.013 -0.817 30.580 1.00 92.12 251 PHE A CA 1
ATOM 2014 C C . PHE A 1 251 ? -8.454 -0.663 32.032 1.00 92.12 251 PHE A C 1
ATOM 2016 O O . PHE A 1 251 ? -7.989 0.234 32.727 1.00 92.12 251 PHE A O 1
ATOM 2023 N N . ALA A 1 252 ? -9.288 -1.582 32.519 1.00 90.69 252 ALA A N 1
ATOM 2024 C CA . ALA A 1 252 ? -9.657 -1.659 33.926 1.00 90.69 252 ALA A CA 1
ATOM 2025 C C . ALA A 1 252 ? -8.451 -1.928 34.841 1.00 9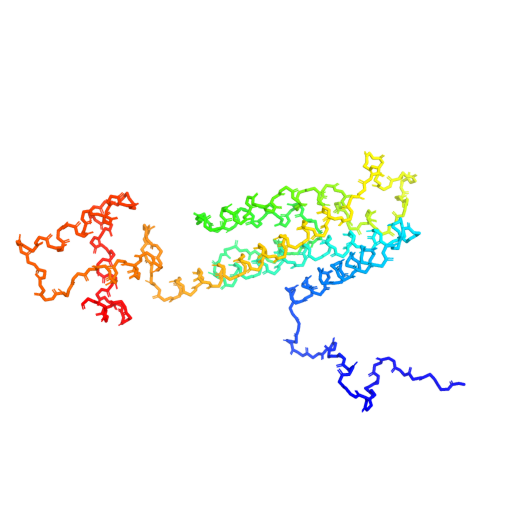0.69 252 ALA A C 1
ATOM 2027 O O . ALA A 1 252 ? -8.559 -1.734 36.041 1.00 90.69 252 ALA A O 1
ATOM 2028 N N . GLY A 1 253 ? -7.318 -2.401 34.308 1.00 89.75 253 GLY A N 1
ATOM 2029 C CA . GLY A 1 253 ? -6.087 -2.562 35.083 1.00 89.75 253 GLY A CA 1
ATOM 2030 C C . GLY A 1 253 ? -5.354 -1.247 35.371 1.00 89.75 253 GLY A C 1
ATOM 2031 O O . GLY A 1 253 ? -4.511 -1.225 36.267 1.00 89.75 253 GLY A O 1
ATOM 2032 N N . ASN A 1 254 ? -5.664 -0.181 34.627 1.00 90.25 254 ASN A N 1
ATOM 2033 C CA . ASN A 1 254 ? -5.012 1.125 34.746 1.00 90.25 254 ASN A CA 1
ATOM 2034 C C . ASN A 1 254 ? -5.752 2.075 35.700 1.00 90.25 254 ASN A C 1
ATOM 2036 O O . ASN A 1 254 ? -5.139 3.006 36.223 1.00 90.25 254 ASN A O 1
ATOM 2040 N N . ILE A 1 255 ? -7.042 1.811 35.954 1.00 89.12 255 ILE A N 1
ATOM 2041 C CA . ILE A 1 255 ? -7.900 2.580 36.866 1.00 89.12 255 ILE A CA 1
ATOM 2042 C C . ILE A 1 255 ? -8.194 1.804 38.146 1.00 89.12 255 ILE A C 1
ATOM 2044 O O . ILE A 1 255 ? -8.484 0.596 38.098 1.00 89.12 255 ILE A O 1
#

Organism: Salmonella enterica (NCBI:txid28901)

Radius of gyration: 24.97 Å; chains: 1; bounding box: 50×50×79 Å

Sequence (255 aa):
MNFNSIFSPEDSDGLNACVGGDNIHDFYSYAEGYFNAANYLCDKVISERLTGDLDIVIFPILYSVRHGIELALKSHLSNLRDCGINITDGDIHGHDIDTLWSCLKEKTPRAPIFIEIISSIDHLITEIAQLDPTAQEFRYPVRKDNNQTIPDRKVINYLALQSSITELTSQLKCFLNASECYVEEHKTETRTKELSREQLSELSDLLPNRDTWGNDDSDFLIKKSEFIDKYDLSNKAFERAIKLIEGHREFAGNI